Protein AF-A0A3D3YVX8-F1 (afdb_monomer_lite)

Secondary structure (DSSP, 8-state):
-HHHHHHHHHHHHHHHHHTT-HHHHHTTHHHHHHHHHHTT-HHHHHHHHHHHHHHHHHHT-HHHHHHHHHHHHHHHHHH--HHHHHHHHHHHHHHHHHTT-HHHHHHHHHHHHHSTTGGGSTTHHHHHHHHHHHHHHTT-HHHHHHHHTT----SHHHHHHHHHHHHHHHHHTT-HHHHHHHHHHHHHHHHT---

pLDDT: mean 91.55, std 7.72, range [55.19, 98.81]

Sequence (195 aa):
IEEFVLSSAAATVTTLIDLGSLEEAMAPVGDLVRRMEAAEDVWDLLYMRSAQVRVLTRRGDLAEAAPLAGWAVEKALELAEPQILAWAFPPAAALRLAVGETAGALALLAELERTPNARTEPNYPSNLADTVRTALAAGDPDLATRLAEGVEPVYPLHEHALATARGLIREHHGSHAEAAELFADAAERWERFEM

Foldseek 3Di:
DVVVVLVVLLVVLLVCVLVVVLVVSVVCLVVSLVVCVVVVVPPSNLLSLLSVLQSCLVVVVLVVNVVSLVVLVVVCVVVVDLLSLLRRLLSSLSSCVSVVNLVSSVVSLVVNLPRPCNLVHLSNLVSLLSSLVSCVSSPHLVSLVSSLPPRDHPDLSSLLSSLNSVLSSCVSVVVNVSSVVSPVVSVVSVVVDDD

Radius of gyration: 16.28 Å; chains: 1; bounding box: 40×36×40 Å

Structure (mmCIF, N/CA/C/O backbone):
data_AF-A0A3D3YVX8-F1
#
_entry.id   AF-A0A3D3YVX8-F1
#
loop_
_atom_site.group_PDB
_atom_site.id
_atom_site.type_symbol
_atom_site.label_atom_id
_atom_site.label_alt_id
_atom_site.label_comp_id
_atom_site.label_asym_id
_atom_site.label_entity_id
_atom_site.label_seq_id
_atom_site.pdbx_PDB_ins_code
_atom_site.Cartn_x
_atom_site.Cartn_y
_atom_site.Cartn_z
_atom_site.occupancy
_atom_site.B_iso_or_equiv
_atom_site.auth_seq_id
_atom_site.auth_comp_id
_atom_site.auth_asym_id
_atom_site.auth_atom_id
_atom_site.pdbx_PDB_model_num
ATOM 1 N N . ILE A 1 1 ? 18.200 11.540 -21.477 1.00 62.47 1 ILE A N 1
ATOM 2 C CA . ILE A 1 1 ? 16.925 11.799 -22.199 1.00 62.47 1 ILE A CA 1
ATOM 3 C C . ILE A 1 1 ? 16.015 10.586 -22.077 1.00 62.47 1 ILE A C 1
ATOM 5 O O . ILE A 1 1 ? 14.884 10.761 -21.661 1.00 62.47 1 ILE A O 1
ATOM 9 N N . GLU A 1 2 ? 16.497 9.375 -22.370 1.00 69.25 2 GLU A N 1
ATOM 10 C CA . GLU A 1 2 ? 15.673 8.160 -22.292 1.00 69.25 2 GLU A CA 1
ATOM 11 C C . GLU A 1 2 ? 15.241 7.774 -20.864 1.00 69.25 2 GLU A C 1
ATOM 13 O O . GLU A 1 2 ? 14.058 7.547 -20.646 1.00 69.25 2 GLU A O 1
ATOM 18 N N . GLU A 1 3 ? 16.153 7.819 -19.892 1.00 66.69 3 GLU A N 1
ATOM 19 C CA . GLU A 1 3 ? 15.871 7.623 -18.455 1.00 66.69 3 GLU A CA 1
ATOM 20 C C . GLU A 1 3 ? 14.779 8.580 -17.934 1.00 66.69 3 GLU A C 1
ATOM 22 O O . GLU A 1 3 ? 13.790 8.162 -17.346 1.00 66.69 3 GLU A O 1
ATOM 27 N N . PHE A 1 4 ? 14.872 9.871 -18.271 1.00 67.06 4 PHE A N 1
ATOM 28 C CA . PHE A 1 4 ? 13.856 10.868 -17.908 1.00 67.06 4 PHE A CA 1
ATOM 29 C C . PHE A 1 4 ? 12.476 10.573 -18.525 1.00 67.06 4 PHE A C 1
ATOM 31 O O . PHE A 1 4 ? 11.445 10.800 -17.895 1.00 67.06 4 PHE A O 1
ATOM 38 N N . VAL A 1 5 ? 12.441 10.054 -19.757 1.00 73.00 5 VAL A N 1
ATOM 39 C CA . VAL A 1 5 ? 11.188 9.666 -20.425 1.00 73.00 5 VAL A CA 1
ATOM 40 C C . VAL A 1 5 ? 10.573 8.430 -19.763 1.00 73.00 5 VAL A C 1
ATOM 42 O O . VAL A 1 5 ? 9.353 8.378 -19.617 1.00 73.00 5 VAL A O 1
ATOM 45 N N . LEU A 1 6 ? 11.391 7.461 -19.345 1.00 74.69 6 LEU A N 1
ATOM 46 C CA . LEU A 1 6 ? 10.931 6.273 -18.619 1.00 74.69 6 LEU A CA 1
ATOM 47 C C . LEU A 1 6 ? 10.351 6.646 -17.253 1.00 74.69 6 LEU A C 1
ATOM 49 O O . LEU A 1 6 ? 9.214 6.273 -16.962 1.00 74.69 6 LEU A O 1
ATOM 53 N N . SER A 1 7 ? 11.060 7.479 -16.494 1.00 72.75 7 SER A N 1
ATOM 54 C CA . SER A 1 7 ? 10.602 7.975 -15.195 1.00 72.75 7 SER A CA 1
ATOM 55 C C . SER A 1 7 ? 9.296 8.782 -15.308 1.00 72.75 7 SER A C 1
ATOM 57 O O . SER A 1 7 ? 8.337 8.549 -14.570 1.00 72.75 7 SER A O 1
ATOM 59 N N . SER A 1 8 ? 9.178 9.664 -16.312 1.00 77.75 8 SER A N 1
ATOM 60 C CA . SER A 1 8 ? 7.939 10.418 -16.569 1.00 77.75 8 SER A CA 1
ATOM 61 C C . SER A 1 8 ? 6.758 9.518 -16.955 1.00 77.75 8 SER A C 1
ATOM 63 O O . SER A 1 8 ? 5.615 9.796 -16.579 1.00 77.75 8 SER A O 1
ATOM 65 N N . ALA A 1 9 ? 7.005 8.450 -17.716 1.00 78.00 9 ALA A N 1
ATOM 66 C CA . ALA A 1 9 ? 5.967 7.491 -18.078 1.00 78.00 9 ALA A CA 1
ATOM 67 C C . ALA A 1 9 ? 5.543 6.644 -16.867 1.00 78.00 9 ALA A C 1
ATOM 69 O O . ALA A 1 9 ? 4.353 6.387 -16.688 1.00 78.00 9 ALA A O 1
ATOM 70 N N . ALA A 1 10 ? 6.484 6.278 -15.994 1.00 79.19 10 ALA A N 1
ATOM 71 C CA . ALA A 1 10 ? 6.195 5.572 -14.751 1.00 79.19 10 ALA A CA 1
ATOM 72 C C . ALA A 1 10 ? 5.330 6.404 -13.791 1.00 79.19 10 ALA A C 1
ATOM 74 O O . ALA A 1 10 ? 4.349 5.894 -13.251 1.00 79.19 10 ALA A O 1
ATOM 75 N N . ALA A 1 11 ? 5.624 7.699 -13.652 1.00 82.12 11 ALA A N 1
ATOM 76 C CA . ALA A 1 11 ? 4.795 8.625 -12.881 1.00 82.12 11 ALA A CA 1
ATOM 77 C C . ALA A 1 11 ? 3.375 8.776 -13.462 1.00 82.12 11 ALA A C 1
ATOM 79 O O . ALA A 1 11 ? 2.406 8.929 -12.726 1.00 82.12 11 ALA A O 1
ATOM 80 N N . THR A 1 12 ? 3.224 8.690 -14.788 1.00 85.38 12 THR A N 1
ATOM 81 C CA . THR A 1 12 ? 1.897 8.727 -15.429 1.00 85.38 12 THR A CA 1
ATOM 82 C C . THR A 1 12 ? 1.065 7.503 -15.045 1.00 85.38 12 THR A C 1
ATOM 84 O O . THR A 1 12 ? -0.117 7.633 -14.732 1.00 85.38 12 THR A O 1
ATOM 87 N N . VAL A 1 13 ? 1.682 6.315 -15.021 1.00 85.38 13 VAL A N 1
ATOM 88 C CA . VAL A 1 13 ? 1.016 5.071 -14.604 1.00 85.38 13 VAL A CA 1
ATOM 89 C C . VAL A 1 13 ? 0.487 5.192 -13.179 1.00 85.38 13 VAL A C 1
ATOM 91 O O . VAL A 1 13 ? -0.671 4.862 -12.934 1.00 85.38 13 VAL A O 1
ATOM 94 N N . THR A 1 14 ? 1.287 5.683 -12.234 1.00 83.00 14 THR A N 1
ATOM 95 C CA . THR A 1 14 ? 0.850 5.774 -10.835 1.00 83.00 14 THR A CA 1
ATOM 96 C C . THR A 1 14 ? -0.245 6.801 -10.620 1.00 83.00 14 THR A C 1
ATOM 98 O O . THR A 1 14 ? -1.229 6.464 -9.963 1.00 83.00 14 THR A O 1
ATOM 101 N N . THR A 1 15 ? -0.165 7.962 -11.272 1.00 83.00 15 THR A N 1
ATOM 102 C CA . THR A 1 15 ? -1.254 8.947 -11.282 1.00 83.00 15 THR A CA 1
ATOM 103 C C . THR A 1 15 ? -2.552 8.344 -11.818 1.00 83.00 15 THR A C 1
ATOM 105 O O . THR A 1 15 ? -3.597 8.479 -11.189 1.00 83.00 15 THR A O 1
ATOM 108 N N . LEU A 1 16 ? -2.509 7.611 -12.937 1.00 85.88 16 LEU A N 1
ATOM 109 C CA . LEU A 1 16 ? -3.700 6.946 -13.478 1.00 85.88 16 LEU A CA 1
ATOM 110 C C . LEU A 1 16 ? -4.275 5.905 -12.507 1.00 85.88 16 LEU A C 1
ATOM 112 O O . LEU A 1 16 ? -5.493 5.787 -12.392 1.00 85.88 16 LEU A O 1
ATOM 116 N N . ILE A 1 17 ? -3.431 5.173 -11.773 1.00 85.88 17 ILE A N 1
ATOM 117 C CA . ILE A 1 17 ? -3.911 4.236 -10.748 1.00 85.88 17 ILE A CA 1
ATOM 118 C C . ILE A 1 17 ? -4.538 4.987 -9.566 1.00 85.88 17 ILE A C 1
ATOM 120 O O . ILE A 1 17 ? -5.555 4.528 -9.042 1.00 85.88 17 ILE A O 1
ATOM 124 N N . ASP A 1 18 ? -3.956 6.109 -9.142 1.00 81.50 18 ASP A N 1
ATOM 125 C CA . ASP A 1 18 ? -4.495 6.939 -8.058 1.00 81.50 18 ASP A CA 1
ATOM 126 C C . ASP A 1 18 ? -5.855 7.552 -8.443 1.00 81.50 18 ASP A C 1
ATOM 128 O O . ASP A 1 18 ? -6.746 7.642 -7.601 1.00 81.50 18 ASP A O 1
ATOM 132 N N . LEU A 1 19 ? -6.064 7.856 -9.730 1.00 81.69 19 LEU A N 1
ATOM 133 C CA . LEU A 1 19 ? -7.348 8.293 -10.299 1.00 81.69 19 LEU A CA 1
ATOM 134 C C . LEU A 1 19 ? -8.346 7.149 -10.554 1.00 81.69 19 LEU A C 1
ATOM 136 O O . LEU A 1 19 ? -9.484 7.394 -10.949 1.00 81.69 19 LEU A O 1
ATOM 140 N N . GLY A 1 20 ? -7.939 5.892 -10.358 1.00 84.56 20 GLY A N 1
ATOM 141 C CA . GLY A 1 20 ? -8.781 4.720 -10.606 1.00 84.56 20 GLY A CA 1
ATOM 142 C C . GLY A 1 20 ? -8.885 4.287 -12.074 1.00 84.56 20 GLY A C 1
ATOM 143 O O . GLY A 1 20 ? -9.599 3.327 -12.362 1.00 84.56 20 GLY A O 1
ATOM 144 N N . SER A 1 21 ? -8.141 4.907 -12.993 1.00 87.94 21 SER A N 1
ATOM 145 C CA . SER A 1 21 ? -8.049 4.526 -14.412 1.00 87.94 21 SER A CA 1
ATOM 146 C C . SER A 1 21 ? -7.142 3.301 -14.606 1.00 87.94 21 SER A C 1
ATOM 148 O O . SER A 1 21 ? -6.109 3.361 -15.274 1.00 87.94 21 SER A O 1
ATOM 150 N N . LEU A 1 22 ? -7.502 2.169 -13.991 1.00 88.62 22 LEU A N 1
ATOM 151 C CA . LEU A 1 22 ? -6.638 0.986 -13.878 1.00 88.62 22 LEU A CA 1
ATOM 152 C C . LEU A 1 22 ? -6.313 0.339 -15.232 1.00 88.62 22 LEU A C 1
ATOM 154 O O . LEU A 1 22 ? -5.219 -0.187 -15.429 1.00 88.62 22 LEU A O 1
ATOM 158 N N . GLU A 1 23 ? -7.254 0.323 -16.174 1.00 87.31 23 GLU A N 1
ATOM 159 C CA . GLU A 1 23 ? -7.047 -0.232 -17.517 1.00 87.31 23 GLU A CA 1
ATOM 160 C C . GLU A 1 23 ? -6.062 0.621 -18.316 1.00 87.31 23 GLU A C 1
ATOM 162 O O . GLU A 1 23 ? -5.126 0.087 -18.911 1.00 87.31 23 GLU A O 1
ATOM 167 N N . GLU A 1 24 ? -6.240 1.942 -18.279 1.00 88.31 24 GLU A N 1
ATOM 168 C CA . GLU A 1 24 ? -5.364 2.901 -18.952 1.00 88.31 24 GLU A CA 1
ATOM 169 C C . GLU A 1 24 ? -3.958 2.883 -18.347 1.00 88.31 24 GLU A C 1
ATOM 171 O O . GLU A 1 24 ? -2.971 2.826 -19.079 1.00 88.31 24 GLU A O 1
ATOM 176 N N . ALA A 1 25 ? -3.869 2.820 -17.015 1.00 89.25 25 ALA A N 1
ATOM 177 C CA . ALA A 1 25 ? -2.606 2.705 -16.302 1.00 89.25 25 ALA A CA 1
ATOM 178 C C . ALA A 1 25 ? -1.811 1.461 -16.706 1.00 89.25 25 ALA A C 1
ATOM 180 O O . ALA A 1 25 ? -0.593 1.530 -16.823 1.00 89.25 25 ALA A O 1
ATOM 181 N N . MET A 1 26 ? -2.481 0.324 -16.918 1.00 91.25 26 MET A N 1
ATOM 182 C CA . MET A 1 26 ? -1.817 -0.949 -17.216 1.00 91.25 26 MET A CA 1
ATOM 183 C C . MET A 1 26 ? -1.446 -1.121 -18.692 1.00 91.25 26 MET A C 1
ATOM 185 O O . MET A 1 26 ? -0.565 -1.923 -19.002 1.00 91.25 26 MET A O 1
ATOM 189 N N . ALA A 1 27 ? -2.070 -0.370 -19.603 1.00 90.69 27 ALA A N 1
ATOM 190 C CA . ALA A 1 27 ? -1.822 -0.476 -21.040 1.00 90.69 27 ALA A CA 1
ATOM 191 C C . ALA A 1 27 ? -0.337 -0.298 -21.448 1.00 90.69 27 ALA A C 1
ATOM 193 O O . ALA A 1 27 ? 0.157 -1.128 -22.217 1.00 90.69 27 ALA A O 1
ATOM 194 N N . PRO A 1 28 ? 0.417 0.708 -20.951 1.00 90.06 28 PRO A N 1
ATOM 195 C CA . PRO A 1 28 ? 1.825 0.890 -21.323 1.00 90.06 28 PRO A CA 1
ATOM 196 C C . PRO A 1 28 ? 2.811 0.021 -20.524 1.00 90.06 28 PRO A C 1
ATOM 198 O O . PRO A 1 28 ? 3.973 -0.103 -20.916 1.00 90.06 28 PRO A O 1
ATOM 201 N N . VAL A 1 29 ? 2.386 -0.581 -19.409 1.00 90.94 29 VAL A N 1
ATOM 202 C CA . VAL A 1 29 ? 3.294 -1.164 -18.404 1.00 90.94 29 VAL A CA 1
ATOM 203 C C . VAL A 1 29 ? 4.180 -2.264 -18.974 1.00 90.94 29 VAL A C 1
ATOM 205 O O . VAL A 1 29 ? 5.376 -2.291 -18.699 1.00 90.94 29 VAL A O 1
ATOM 208 N N . GLY A 1 30 ? 3.623 -3.146 -19.808 1.00 89.44 30 GLY A N 1
ATOM 209 C CA . GLY A 1 30 ? 4.389 -4.249 -20.390 1.00 89.44 30 GLY A CA 1
ATOM 210 C C . GLY A 1 30 ? 5.556 -3.785 -21.267 1.00 89.44 30 GLY A C 1
ATOM 211 O O . GLY A 1 30 ? 6.572 -4.471 -21.343 1.00 89.44 30 GLY A O 1
ATOM 212 N N . ASP A 1 31 ? 5.438 -2.626 -21.920 1.00 91.19 31 ASP A N 1
ATOM 213 C CA . ASP A 1 31 ? 6.544 -2.051 -22.686 1.00 91.19 31 ASP A CA 1
ATOM 214 C C . ASP A 1 31 ? 7.566 -1.352 -21.786 1.00 91.19 31 ASP A C 1
ATOM 216 O O . ASP A 1 31 ? 8.768 -1.585 -21.925 1.00 91.19 31 ASP A O 1
ATOM 220 N N . LEU A 1 32 ? 7.088 -0.567 -20.817 1.00 91.69 32 LEU A N 1
ATOM 221 C CA . LEU A 1 32 ? 7.938 0.132 -19.852 1.00 91.69 32 LEU A CA 1
ATOM 222 C C . LEU A 1 32 ? 8.811 -0.840 -19.053 1.00 91.69 32 LEU A C 1
ATOM 224 O O . LEU A 1 32 ? 10.022 -0.647 -18.990 1.00 91.69 32 LEU A O 1
ATOM 228 N N . VAL A 1 33 ? 8.225 -1.921 -18.532 1.00 93.12 33 VAL A N 1
ATOM 229 C CA . VAL A 1 33 ? 8.948 -2.956 -17.778 1.00 93.12 33 VAL A CA 1
ATOM 230 C C . VAL A 1 33 ? 10.069 -3.569 -18.613 1.00 93.12 33 VAL A C 1
ATOM 232 O O . VAL A 1 33 ? 11.197 -3.641 -18.137 1.00 93.12 33 VAL A O 1
ATOM 235 N N . ARG A 1 34 ? 9.813 -3.937 -19.878 1.00 93.38 34 ARG A N 1
ATOM 236 C CA . ARG A 1 34 ? 10.860 -4.492 -20.756 1.00 93.38 34 ARG A CA 1
ATOM 237 C C . ARG A 1 34 ? 12.015 -3.519 -20.971 1.00 93.38 34 ARG A C 1
ATOM 239 O O . ARG A 1 34 ? 13.166 -3.939 -21.050 1.00 93.38 34 ARG A O 1
ATOM 246 N N . ARG A 1 35 ? 11.716 -2.224 -21.104 1.00 91.88 35 ARG A N 1
ATOM 247 C CA . ARG A 1 35 ? 12.739 -1.186 -21.288 1.00 91.88 35 ARG A CA 1
ATOM 248 C C . ARG A 1 35 ? 13.556 -0.976 -20.015 1.00 91.88 35 ARG A C 1
ATOM 250 O O . ARG A 1 35 ? 14.773 -0.875 -20.113 1.00 91.88 35 ARG A O 1
ATOM 257 N N . MET A 1 36 ? 12.912 -0.981 -18.848 1.00 93.00 36 MET A N 1
ATOM 258 C CA . MET A 1 36 ? 13.582 -0.906 -17.543 1.00 93.00 36 MET A CA 1
ATOM 259 C C . MET A 1 36 ? 14.472 -2.132 -17.298 1.00 93.00 36 MET A C 1
ATOM 261 O O . MET A 1 36 ? 15.613 -1.986 -16.877 1.00 93.00 36 MET A O 1
ATOM 265 N N . GLU A 1 37 ? 14.001 -3.334 -17.642 1.00 92.88 37 GLU A N 1
ATOM 266 C CA . GLU A 1 37 ? 14.799 -4.566 -17.574 1.00 92.88 37 GLU A CA 1
ATOM 267 C C . GLU A 1 37 ? 16.024 -4.507 -18.495 1.00 92.88 37 GLU A C 1
ATOM 269 O O . GLU A 1 37 ? 17.125 -4.843 -18.069 1.00 92.88 37 GLU A O 1
ATOM 274 N N . ALA A 1 38 ? 15.856 -4.042 -19.737 1.00 92.88 38 ALA A N 1
ATOM 275 C CA . ALA A 1 38 ? 16.961 -3.892 -20.686 1.00 92.88 38 ALA A CA 1
ATOM 276 C C . ALA A 1 38 ? 17.985 -2.825 -20.258 1.00 92.88 38 ALA A C 1
ATOM 278 O O . ALA A 1 38 ? 19.153 -2.917 -20.632 1.00 92.88 38 ALA A O 1
ATOM 279 N N . ALA A 1 39 ? 17.545 -1.822 -19.497 1.00 90.94 39 ALA A N 1
ATOM 280 C CA . ALA A 1 39 ? 18.392 -0.782 -18.924 1.00 90.94 39 ALA A CA 1
ATOM 281 C C . ALA A 1 39 ? 19.000 -1.169 -17.563 1.00 90.94 39 ALA A C 1
ATOM 283 O O . ALA A 1 39 ? 19.784 -0.393 -17.024 1.00 90.94 39 ALA A O 1
ATOM 284 N N . GLU A 1 40 ? 18.646 -2.338 -17.013 1.00 91.81 40 GLU A N 1
ATOM 285 C CA . GLU A 1 40 ? 18.990 -2.758 -15.646 1.00 91.81 40 GLU A CA 1
ATOM 286 C C . GLU A 1 40 ? 18.588 -1.716 -14.578 1.00 91.81 40 GLU A C 1
ATOM 288 O O . GLU A 1 40 ? 19.213 -1.597 -13.522 1.00 91.81 40 GLU A O 1
ATOM 293 N N . ASP A 1 41 ? 17.509 -0.969 -14.837 1.00 90.69 41 ASP A N 1
ATOM 294 C CA . ASP A 1 41 ? 17.011 0.081 -13.949 1.00 90.69 41 ASP A CA 1
ATOM 295 C C . ASP A 1 41 ? 16.162 -0.520 -12.825 1.00 90.69 41 ASP A C 1
ATOM 297 O O . ASP A 1 41 ? 14.937 -0.642 -12.903 1.00 90.69 41 ASP A O 1
ATOM 301 N N . VAL A 1 42 ? 16.844 -0.948 -11.764 1.00 90.38 42 VAL A N 1
ATOM 302 C CA . VAL A 1 42 ? 16.212 -1.597 -10.609 1.00 90.38 42 VAL A CA 1
ATOM 303 C C . VAL A 1 42 ? 15.231 -0.664 -9.892 1.00 90.38 42 VAL A C 1
ATOM 305 O O . VAL A 1 42 ? 14.226 -1.148 -9.369 1.00 90.38 42 VAL A O 1
ATOM 308 N N . TRP A 1 43 ? 15.496 0.645 -9.866 1.00 89.19 43 TRP A N 1
ATOM 309 C CA . TRP A 1 43 ? 14.686 1.614 -9.124 1.00 89.19 43 TRP A CA 1
ATOM 310 C C . TRP A 1 43 ? 13.324 1.806 -9.784 1.00 89.19 43 TRP A C 1
ATOM 312 O O . TRP A 1 43 ? 12.291 1.574 -9.147 1.00 89.19 43 TRP A O 1
ATOM 322 N N . ASP A 1 44 ? 13.319 2.137 -11.074 1.00 88.62 44 ASP A N 1
ATOM 323 C CA . ASP A 1 44 ? 12.080 2.323 -11.827 1.00 88.62 44 ASP A CA 1
ATOM 324 C C . ASP A 1 44 ? 11.315 0.998 -11.979 1.00 88.62 44 ASP A C 1
ATOM 326 O O . ASP A 1 44 ? 10.083 0.967 -11.888 1.00 88.62 44 ASP A O 1
ATOM 330 N N . LEU A 1 45 ? 12.029 -0.126 -12.115 1.00 92.38 45 LEU A N 1
ATOM 331 C CA . LEU A 1 45 ? 11.409 -1.449 -12.171 1.00 92.38 45 LEU A CA 1
ATOM 332 C C . LEU A 1 45 ? 10.715 -1.826 -10.853 1.00 92.38 45 LEU A C 1
ATOM 334 O O . LEU A 1 45 ? 9.636 -2.422 -10.878 1.00 92.38 45 LEU A O 1
ATOM 338 N N . LEU A 1 46 ? 11.297 -1.478 -9.701 1.00 93.75 46 LEU A N 1
ATOM 339 C CA . LEU A 1 46 ? 10.679 -1.695 -8.389 1.00 93.75 46 LEU A CA 1
ATOM 340 C C . LEU A 1 46 ? 9.430 -0.852 -8.209 1.00 93.75 46 LEU A C 1
ATOM 342 O O . LEU A 1 46 ? 8.400 -1.382 -7.777 1.00 93.75 46 LEU A O 1
ATOM 346 N N . TYR A 1 47 ? 9.495 0.421 -8.587 1.00 90.12 47 TYR A N 1
ATOM 347 C CA . TYR A 1 47 ? 8.335 1.299 -8.565 1.00 90.12 47 TYR A CA 1
ATOM 348 C C . TYR A 1 47 ? 7.202 0.740 -9.439 1.00 90.12 47 TYR A C 1
ATOM 350 O O . TYR A 1 47 ? 6.075 0.557 -8.970 1.00 90.12 47 TYR A O 1
ATOM 358 N N . MET A 1 48 ? 7.523 0.353 -10.678 1.00 92.69 48 MET A N 1
ATOM 359 C CA . MET A 1 48 ? 6.552 -0.171 -11.634 1.00 92.69 48 MET A CA 1
ATOM 360 C C . MET A 1 48 ? 5.933 -1.497 -11.176 1.00 92.69 48 MET A C 1
ATOM 362 O O . MET A 1 48 ? 4.710 -1.646 -11.171 1.00 92.69 48 MET A O 1
ATOM 366 N N . ARG A 1 49 ? 6.745 -2.456 -10.718 1.00 95.62 49 ARG A N 1
ATOM 367 C CA . ARG A 1 49 ? 6.235 -3.748 -10.234 1.00 95.62 49 ARG A CA 1
ATOM 368 C C . ARG A 1 49 ? 5.382 -3.595 -8.978 1.00 95.62 49 ARG A C 1
ATOM 370 O O . ARG A 1 49 ? 4.362 -4.269 -8.864 1.00 95.62 49 ARG A O 1
ATOM 377 N N . SER A 1 50 ? 5.724 -2.675 -8.078 1.00 95.12 50 SER A N 1
ATOM 378 C CA . SER A 1 50 ? 4.896 -2.375 -6.899 1.00 95.12 50 SER A CA 1
ATOM 379 C C . SER A 1 50 ? 3.521 -1.823 -7.302 1.00 95.12 50 SER A C 1
ATOM 381 O O . SER A 1 50 ? 2.494 -2.242 -6.758 1.00 95.12 50 SER A O 1
ATOM 383 N N . ALA A 1 51 ? 3.475 -0.954 -8.318 1.00 92.88 51 ALA A N 1
ATOM 384 C CA . ALA A 1 51 ? 2.228 -0.453 -8.891 1.00 92.88 51 ALA A CA 1
ATOM 385 C C . ALA A 1 51 ? 1.398 -1.570 -9.557 1.00 92.88 51 ALA A C 1
ATOM 387 O O . ALA A 1 51 ? 0.190 -1.657 -9.327 1.00 92.88 51 ALA A O 1
ATOM 388 N N . GLN A 1 52 ? 2.036 -2.480 -10.304 1.00 95.75 52 GLN A N 1
ATOM 389 C CA . GLN A 1 52 ? 1.370 -3.657 -10.877 1.00 95.75 52 GLN A CA 1
ATOM 390 C C . GLN A 1 52 ? 0.756 -4.551 -9.798 1.00 95.75 52 GLN A C 1
ATOM 392 O O . GLN A 1 52 ? -0.402 -4.942 -9.924 1.00 95.75 52 GLN A O 1
ATOM 397 N N . VAL A 1 53 ? 1.494 -4.837 -8.718 1.00 97.06 53 VAL A N 1
ATOM 398 C CA . VAL A 1 53 ? 0.987 -5.629 -7.585 1.00 97.06 53 VAL A CA 1
ATOM 399 C C . VAL A 1 53 ? -0.271 -4.988 -7.010 1.00 97.06 53 VAL A C 1
ATOM 401 O O . VAL A 1 53 ? -1.254 -5.694 -6.778 1.00 97.06 53 VAL A O 1
ATOM 404 N N . ARG A 1 54 ? -0.285 -3.659 -6.838 1.00 93.81 54 ARG A N 1
ATOM 405 C CA . ARG A 1 54 ? -1.464 -2.921 -6.357 1.00 93.81 54 ARG A CA 1
ATOM 406 C C . ARG A 1 54 ? -2.680 -3.158 -7.256 1.00 93.81 54 ARG A C 1
ATOM 408 O O . ARG A 1 54 ? -3.753 -3.490 -6.756 1.00 93.81 54 ARG A O 1
ATOM 415 N N . VAL A 1 55 ? -2.519 -3.021 -8.572 1.00 94.62 55 VAL A N 1
ATOM 416 C CA . VAL A 1 55 ? -3.622 -3.182 -9.537 1.00 94.62 55 VAL A CA 1
ATOM 417 C C . VAL A 1 55 ? -4.101 -4.631 -9.619 1.00 94.62 55 VAL A C 1
ATOM 419 O O . VAL A 1 55 ? -5.297 -4.887 -9.483 1.00 94.62 55 VAL A O 1
ATOM 422 N N . LEU A 1 56 ? -3.182 -5.580 -9.797 1.00 96.44 56 LEU A N 1
ATOM 423 C CA . LEU A 1 56 ? -3.498 -7.004 -9.940 1.00 96.44 56 LEU A CA 1
ATOM 424 C C . LEU A 1 56 ? -4.173 -7.556 -8.679 1.00 96.44 56 LEU A C 1
ATOM 426 O O . LEU A 1 56 ? -5.169 -8.270 -8.772 1.00 96.44 56 LEU A O 1
ATOM 430 N N . THR A 1 57 ? -3.711 -7.151 -7.492 1.00 96.25 57 THR A N 1
ATOM 431 C CA . THR A 1 57 ? -4.342 -7.549 -6.223 1.00 96.25 57 THR A CA 1
ATOM 432 C C . THR A 1 57 ? -5.788 -7.059 -6.140 1.00 96.25 57 THR A C 1
ATOM 434 O O . THR A 1 57 ? -6.671 -7.830 -5.774 1.00 96.25 57 THR A O 1
ATOM 437 N N . ARG A 1 58 ? -6.061 -5.807 -6.536 1.00 91.50 58 ARG A N 1
ATOM 438 C CA . ARG A 1 58 ? -7.425 -5.245 -6.553 1.00 91.50 58 ARG A CA 1
ATOM 439 C C . ARG A 1 58 ? -8.344 -5.945 -7.561 1.00 91.50 58 ARG A C 1
ATOM 441 O O . ARG A 1 58 ? -9.541 -6.041 -7.311 1.00 91.50 58 ARG A O 1
ATOM 448 N N . ARG A 1 59 ? -7.797 -6.440 -8.676 1.00 93.25 59 ARG A N 1
ATOM 449 C CA . ARG A 1 59 ? -8.542 -7.224 -9.677 1.00 93.25 59 ARG A CA 1
ATOM 450 C C . ARG A 1 59 ? -8.775 -8.681 -9.270 1.00 93.25 59 ARG A C 1
ATOM 452 O O . ARG A 1 59 ? -9.638 -9.335 -9.847 1.00 93.25 59 ARG A O 1
ATOM 459 N N . GLY A 1 60 ? -8.051 -9.176 -8.266 1.00 95.62 60 GLY A N 1
ATOM 460 C CA . GLY A 1 60 ? -8.079 -10.582 -7.863 1.00 95.62 60 GLY A CA 1
ATOM 461 C C . GLY A 1 60 ? -7.127 -11.474 -8.666 1.00 95.62 60 GLY A C 1
ATOM 462 O O . GLY A 1 60 ? -7.152 -12.693 -8.501 1.00 95.62 60 GLY A O 1
ATOM 463 N N . ASP A 1 61 ? -6.238 -10.890 -9.472 1.00 97.44 61 ASP A N 1
ATOM 464 C CA . ASP A 1 61 ? -5.231 -11.590 -10.279 1.00 97.44 61 ASP A CA 1
ATOM 465 C C . ASP A 1 61 ? -4.009 -11.979 -9.418 1.00 97.44 61 ASP A C 1
ATOM 467 O O . ASP A 1 61 ? -2.852 -11.681 -9.724 1.00 97.44 61 ASP A O 1
ATOM 471 N N . LEU A 1 62 ? -4.264 -12.639 -8.282 1.00 98.12 62 LEU A N 1
ATOM 472 C CA . LEU A 1 62 ? -3.279 -12.855 -7.211 1.00 98.12 62 LEU A CA 1
ATOM 473 C C . LEU A 1 62 ? -2.077 -13.697 -7.670 1.00 98.12 62 LEU A C 1
ATOM 475 O O . LEU A 1 62 ? -0.952 -13.472 -7.226 1.00 98.12 62 LEU A O 1
ATOM 479 N N . ALA A 1 63 ? -2.307 -14.650 -8.578 1.00 97.94 63 ALA A N 1
ATOM 480 C CA . ALA A 1 63 ? -1.256 -15.505 -9.129 1.00 97.94 63 ALA A CA 1
ATOM 481 C C . ALA A 1 63 ? -0.263 -14.726 -10.008 1.00 97.94 63 ALA A C 1
ATOM 483 O O . ALA A 1 63 ? 0.923 -15.047 -10.018 1.00 97.94 63 ALA A O 1
ATOM 484 N N . GLU A 1 64 ? -0.734 -13.696 -10.716 1.00 97.19 64 GLU A N 1
ATOM 485 C CA . GLU A 1 64 ? 0.115 -12.816 -11.524 1.00 97.19 64 GLU A CA 1
ATOM 486 C C . GLU A 1 64 ? 0.843 -11.790 -10.644 1.00 97.19 64 GLU A C 1
ATOM 488 O O . GLU A 1 64 ? 2.013 -11.486 -10.872 1.00 97.19 64 GLU A O 1
ATOM 493 N N . ALA A 1 65 ? 0.189 -11.315 -9.578 1.00 98.06 65 ALA A N 1
ATOM 494 C CA . ALA A 1 65 ? 0.785 -10.390 -8.617 1.00 98.06 65 ALA A CA 1
ATOM 495 C C . ALA A 1 65 ? 1.918 -11.025 -7.785 1.00 98.06 65 ALA A C 1
ATOM 497 O O . ALA A 1 65 ? 2.901 -10.354 -7.469 1.00 98.06 65 ALA A O 1
ATOM 498 N N . ALA A 1 66 ? 1.800 -12.309 -7.429 1.00 98.38 66 ALA A N 1
ATOM 499 C CA . ALA A 1 66 ? 2.721 -13.013 -6.530 1.00 98.38 66 ALA A CA 1
ATOM 500 C C . ALA A 1 66 ? 4.212 -12.927 -6.911 1.00 98.38 66 ALA A C 1
ATOM 502 O O . ALA A 1 66 ? 5.001 -12.495 -6.064 1.00 98.38 66 ALA A O 1
ATOM 503 N N . PRO A 1 67 ? 4.647 -13.283 -8.137 1.00 98.19 67 PRO A N 1
ATOM 504 C CA . PRO A 1 67 ? 6.061 -13.185 -8.503 1.00 98.19 67 PRO A CA 1
ATOM 505 C C . PRO A 1 67 ? 6.576 -11.738 -8.498 1.00 98.19 67 PRO A C 1
ATOM 507 O O . PRO A 1 67 ? 7.720 -11.500 -8.110 1.00 98.19 67 PRO A O 1
ATOM 510 N N . LEU A 1 68 ? 5.735 -10.768 -8.873 1.00 98.19 68 LEU A N 1
ATOM 511 C CA . LEU A 1 68 ? 6.097 -9.348 -8.877 1.00 98.19 68 LEU A CA 1
ATOM 512 C C . LEU A 1 68 ? 6.310 -8.830 -7.450 1.00 98.19 68 LEU A C 1
ATOM 514 O O . LEU A 1 68 ? 7.306 -8.160 -7.180 1.00 98.19 68 LEU A O 1
ATOM 518 N N . ALA A 1 69 ? 5.413 -9.192 -6.529 1.00 98.31 69 ALA A N 1
ATOM 519 C CA . ALA A 1 69 ? 5.517 -8.837 -5.118 1.00 98.31 69 ALA A CA 1
ATOM 520 C C . ALA A 1 69 ? 6.718 -9.508 -4.447 1.00 98.31 69 ALA A C 1
ATOM 522 O O . ALA A 1 69 ? 7.428 -8.857 -3.684 1.00 98.31 69 ALA A O 1
ATOM 523 N N . GLY A 1 70 ? 6.969 -10.788 -4.747 1.00 98.31 70 GLY A N 1
ATOM 524 C CA . GLY A 1 70 ? 8.128 -11.517 -4.234 1.00 98.31 70 GLY A CA 1
ATOM 525 C C . GLY A 1 70 ? 9.437 -10.823 -4.604 1.00 98.31 70 GLY A C 1
ATOM 526 O O . GLY A 1 70 ? 10.233 -10.508 -3.722 1.00 98.31 70 GLY A O 1
ATOM 527 N N . TRP A 1 71 ? 9.602 -10.495 -5.888 1.00 98.12 71 TRP A N 1
ATOM 528 C CA . TRP A 1 71 ? 10.778 -9.771 -6.367 1.00 98.12 71 TRP A CA 1
ATOM 529 C C . TRP A 1 71 ? 10.892 -8.366 -5.757 1.00 98.12 71 TRP A C 1
ATOM 531 O O . TRP A 1 71 ? 11.972 -7.972 -5.325 1.00 98.12 71 TRP A O 1
ATOM 541 N N . ALA A 1 72 ? 9.789 -7.608 -5.686 1.00 97.56 72 ALA A N 1
ATOM 542 C CA . ALA A 1 72 ? 9.806 -6.252 -5.137 1.00 97.56 72 ALA A CA 1
ATOM 543 C C . ALA A 1 72 ? 10.177 -6.239 -3.646 1.00 97.56 72 ALA A C 1
ATOM 545 O O . ALA A 1 72 ? 10.965 -5.398 -3.227 1.00 97.56 72 ALA A O 1
ATOM 546 N N . VAL A 1 73 ? 9.663 -7.189 -2.853 1.00 98.19 73 VAL A N 1
ATOM 547 C CA . VAL A 1 73 ? 10.015 -7.330 -1.431 1.00 98.19 73 VAL A CA 1
ATOM 548 C C . VAL A 1 73 ? 11.475 -7.735 -1.260 1.00 98.19 73 VAL A C 1
ATOM 550 O O . VAL A 1 73 ? 12.156 -7.160 -0.418 1.00 98.19 73 VAL A O 1
ATOM 553 N N . GLU A 1 74 ? 11.970 -8.688 -2.052 1.00 98.06 74 GLU A N 1
ATOM 554 C CA . GLU A 1 74 ? 13.379 -9.095 -2.022 1.00 98.06 74 GLU A CA 1
ATOM 555 C C . GLU A 1 74 ? 14.302 -7.900 -2.293 1.00 98.06 74 GLU A C 1
ATOM 557 O O . GLU A 1 74 ? 15.173 -7.596 -1.479 1.00 98.06 74 GLU A O 1
ATOM 562 N N . LYS A 1 75 ? 14.055 -7.149 -3.373 1.00 97.44 75 LYS A N 1
ATOM 563 C CA . LYS A 1 75 ? 14.848 -5.958 -3.708 1.00 97.44 75 LYS A CA 1
ATOM 564 C C . LYS A 1 75 ? 14.702 -4.829 -2.703 1.00 97.44 75 LYS A C 1
ATOM 566 O O . LYS A 1 75 ? 15.688 -4.169 -2.386 1.00 97.44 75 LYS A O 1
ATOM 571 N N . ALA A 1 76 ? 13.509 -4.636 -2.154 1.00 96.44 76 ALA A N 1
ATOM 572 C CA . ALA A 1 76 ? 13.294 -3.651 -1.108 1.00 96.44 76 ALA A CA 1
ATOM 573 C C . ALA A 1 76 ? 14.106 -3.962 0.154 1.00 96.44 76 ALA A C 1
ATOM 575 O O . ALA A 1 76 ? 14.718 -3.062 0.725 1.00 96.44 76 ALA A O 1
ATOM 576 N N . LEU A 1 77 ? 14.174 -5.236 0.544 1.00 96.38 77 LEU A N 1
ATOM 577 C CA . LEU A 1 77 ? 14.983 -5.685 1.675 1.00 96.38 77 LEU A CA 1
ATOM 578 C C . LEU A 1 77 ? 16.490 -5.586 1.401 1.00 96.38 77 LEU A C 1
ATOM 580 O O . LEU A 1 77 ? 17.234 -5.230 2.309 1.00 96.38 77 LEU A O 1
ATOM 584 N N . GLU A 1 78 ? 16.944 -5.879 0.178 1.00 96.69 78 GLU A N 1
ATOM 585 C CA . GLU A 1 78 ? 18.352 -5.710 -0.214 1.00 96.69 78 GLU A CA 1
ATOM 586 C C . GLU A 1 78 ? 18.805 -4.245 -0.131 1.00 96.69 78 GLU A C 1
ATOM 588 O O . GLU A 1 78 ? 19.910 -3.970 0.337 1.00 96.69 78 GLU A O 1
ATOM 593 N N . LEU A 1 79 ? 17.962 -3.316 -0.594 1.00 94.25 79 LEU A N 1
ATOM 594 C CA . LEU A 1 79 ? 18.274 -1.886 -0.617 1.00 94.25 79 LEU A CA 1
ATOM 595 C C . LEU A 1 79 ? 18.103 -1.235 0.763 1.00 94.25 79 LEU A C 1
ATOM 597 O O . LEU A 1 79 ? 18.892 -0.369 1.121 1.00 94.25 79 LEU A O 1
ATOM 601 N N . ALA A 1 80 ? 17.097 -1.659 1.537 1.00 93.12 80 ALA A N 1
ATOM 602 C CA . ALA A 1 80 ? 16.783 -1.156 2.881 1.00 93.12 80 ALA A CA 1
ATOM 603 C C . ALA A 1 80 ? 16.604 0.378 2.976 1.00 93.12 80 ALA A C 1
ATOM 605 O O . ALA A 1 80 ? 16.794 0.985 4.029 1.00 93.12 80 ALA A O 1
ATOM 606 N N . GLU A 1 81 ? 16.210 0.999 1.867 1.00 95.12 81 GLU A N 1
ATOM 607 C CA . GLU A 1 81 ? 15.981 2.436 1.725 1.00 95.12 81 GLU A CA 1
ATOM 608 C C . GLU A 1 81 ? 14.512 2.776 2.068 1.00 95.12 81 GLU A C 1
ATOM 610 O O . GLU A 1 81 ? 13.606 2.147 1.505 1.00 95.12 81 GLU A O 1
ATOM 615 N N . PRO A 1 82 ? 14.220 3.756 2.949 1.00 94.94 82 PRO A N 1
ATOM 616 C CA . PRO A 1 82 ? 12.853 4.052 3.399 1.00 94.94 82 PRO A CA 1
ATOM 617 C C . PRO A 1 82 ? 11.841 4.285 2.268 1.00 94.94 82 PRO A C 1
ATOM 619 O O . PRO A 1 82 ? 10.721 3.773 2.321 1.00 94.94 82 PRO A O 1
ATOM 622 N N . GLN A 1 83 ? 12.249 4.994 1.215 1.00 92.50 83 GLN A N 1
ATOM 623 C CA . GLN A 1 83 ? 11.450 5.275 0.021 1.00 92.50 83 GLN A CA 1
ATOM 624 C C . GLN A 1 83 ? 11.087 4.006 -0.749 1.00 92.50 83 GLN A C 1
ATOM 626 O O . GLN A 1 83 ? 9.968 3.876 -1.243 1.00 92.50 83 GLN A O 1
ATOM 631 N N . ILE A 1 84 ? 12.004 3.039 -0.791 1.00 95.12 84 ILE A N 1
ATOM 632 C CA . ILE A 1 84 ? 11.788 1.754 -1.450 1.00 95.12 84 ILE A CA 1
ATOM 633 C C . ILE A 1 84 ? 10.820 0.893 -0.636 1.00 95.12 84 ILE A C 1
ATOM 635 O O . ILE A 1 84 ? 9.899 0.290 -1.195 1.00 95.12 84 ILE A O 1
ATOM 639 N N . LEU A 1 85 ? 10.990 0.856 0.689 1.00 96.19 85 LEU A N 1
ATOM 640 C CA . LEU A 1 85 ? 10.091 0.109 1.570 1.00 96.19 85 LEU A CA 1
ATOM 641 C C . LEU A 1 85 ? 8.662 0.670 1.499 1.00 96.19 85 LEU A C 1
ATOM 643 O O . LEU A 1 85 ? 7.704 -0.099 1.401 1.00 96.19 85 LEU A O 1
ATOM 647 N N . ALA A 1 86 ? 8.515 1.999 1.467 1.00 94.38 86 ALA A N 1
ATOM 648 C CA . ALA A 1 86 ? 7.227 2.684 1.336 1.00 94.38 86 ALA A CA 1
ATOM 649 C C . ALA A 1 86 ? 6.500 2.388 0.007 1.00 94.38 86 ALA A C 1
ATOM 651 O O . ALA A 1 86 ? 5.268 2.459 -0.048 1.00 94.38 86 ALA A O 1
ATOM 652 N N . TRP A 1 87 ? 7.232 2.021 -1.050 1.00 92.81 87 TRP A N 1
ATOM 653 C CA . TRP A 1 87 ? 6.654 1.564 -2.317 1.00 92.81 87 TRP A CA 1
ATOM 654 C C . TRP A 1 87 ? 6.252 0.097 -2.292 1.00 92.81 87 TRP A C 1
ATOM 656 O O . TRP A 1 87 ? 5.126 -0.235 -2.659 1.00 92.81 87 TRP A O 1
ATOM 666 N N . ALA A 1 88 ? 7.169 -0.779 -1.883 1.00 96.50 88 ALA A N 1
ATOM 667 C CA . ALA A 1 88 ? 7.009 -2.214 -2.074 1.00 96.50 88 ALA A CA 1
ATOM 668 C C . ALA A 1 88 ? 6.133 -2.869 -1.001 1.00 96.50 88 ALA A C 1
ATOM 670 O O . ALA A 1 88 ? 5.351 -3.774 -1.303 1.00 96.50 88 ALA A O 1
ATOM 671 N N . PHE A 1 89 ? 6.254 -2.445 0.260 1.00 97.94 89 PHE A N 1
ATOM 672 C CA . PHE A 1 89 ? 5.641 -3.171 1.374 1.00 97.94 89 PHE A CA 1
ATOM 673 C C . PHE A 1 89 ? 4.116 -3.061 1.410 1.00 97.94 89 PHE A C 1
ATOM 67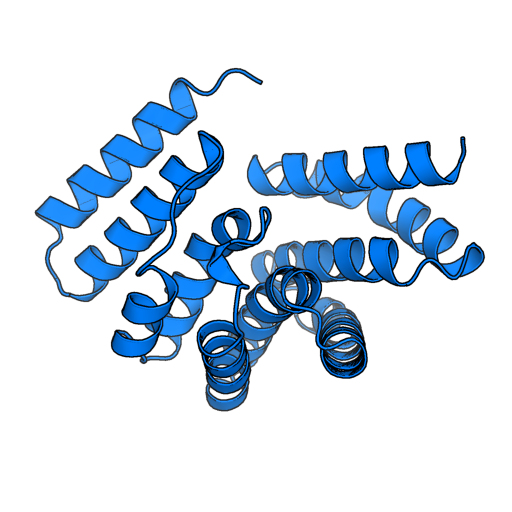5 O O . PHE A 1 89 ? 3.486 -4.105 1.584 1.00 97.94 89 PHE A O 1
ATOM 682 N N . PRO A 1 90 ? 3.485 -1.887 1.210 1.00 97.31 90 PRO A N 1
ATOM 683 C CA . PRO A 1 90 ? 2.028 -1.793 1.226 1.00 97.31 90 PRO A CA 1
ATOM 684 C C . PRO A 1 90 ? 1.305 -2.701 0.213 1.00 97.31 90 PRO A C 1
ATOM 686 O O . PRO A 1 90 ? 0.474 -3.506 0.643 1.00 97.31 90 PRO A O 1
ATOM 689 N N . PRO A 1 91 ? 1.609 -2.665 -1.104 1.00 97.12 91 PRO A N 1
ATOM 690 C CA . PRO A 1 91 ? 0.927 -3.533 -2.062 1.00 97.12 91 PRO A CA 1
ATOM 691 C C . PRO A 1 91 ? 1.269 -5.016 -1.850 1.00 97.12 91 PRO A C 1
ATOM 693 O O . PRO A 1 91 ? 0.394 -5.868 -2.005 1.00 97.12 91 PRO A O 1
ATOM 696 N N . ALA A 1 92 ? 2.495 -5.347 -1.426 1.00 98.50 92 ALA A N 1
ATOM 697 C CA . ALA A 1 92 ? 2.857 -6.724 -1.095 1.00 98.50 92 ALA A CA 1
ATOM 698 C C . ALA A 1 92 ? 2.122 -7.245 0.153 1.00 98.50 92 ALA A C 1
ATOM 700 O O . ALA A 1 92 ? 1.707 -8.403 0.184 1.00 98.50 92 ALA A O 1
ATOM 701 N N . ALA A 1 93 ? 1.918 -6.406 1.172 1.00 98.62 93 ALA A N 1
ATOM 702 C CA . ALA A 1 93 ? 1.141 -6.759 2.355 1.00 98.62 93 ALA A CA 1
ATOM 703 C C . ALA A 1 93 ? -0.334 -6.995 2.006 1.00 98.62 93 ALA A C 1
ATOM 705 O O . ALA A 1 93 ? -0.911 -7.987 2.452 1.00 98.62 93 ALA A O 1
ATOM 706 N N . ALA A 1 94 ? -0.921 -6.136 1.167 1.00 98.38 94 ALA A N 1
ATOM 707 C CA . ALA A 1 94 ? -2.283 -6.319 0.675 1.00 98.38 94 ALA A CA 1
ATOM 708 C C . ALA A 1 94 ? -2.433 -7.646 -0.088 1.00 98.38 94 ALA A C 1
ATOM 710 O O . ALA A 1 94 ? -3.380 -8.394 0.158 1.00 98.38 94 ALA A O 1
ATOM 711 N N . LEU A 1 95 ? -1.467 -7.983 -0.951 1.00 98.69 95 LEU A N 1
ATOM 712 C CA . LEU A 1 95 ? -1.447 -9.266 -1.651 1.00 98.69 95 LEU A CA 1
ATOM 713 C C . LEU A 1 95 ? -1.352 -10.448 -0.682 1.00 98.69 95 LEU A C 1
ATOM 715 O O . LEU A 1 95 ? -2.141 -11.384 -0.793 1.00 98.69 95 LEU A O 1
ATOM 719 N N . ARG A 1 96 ? -0.416 -10.405 0.278 1.00 98.62 96 ARG A N 1
ATOM 720 C CA . ARG A 1 96 ? -0.254 -11.454 1.300 1.00 98.62 96 ARG A CA 1
ATOM 721 C C . ARG A 1 96 ? -1.552 -11.687 2.058 1.00 98.62 96 ARG A C 1
ATOM 723 O O . ARG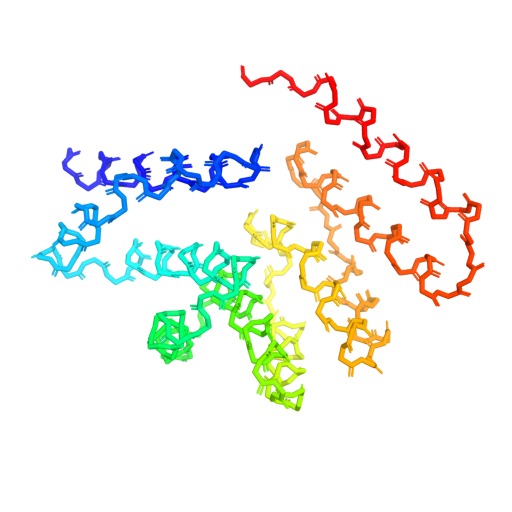 A 1 96 ? -1.970 -12.828 2.216 1.00 98.62 96 ARG A O 1
ATOM 730 N N . LEU A 1 97 ? -2.230 -10.617 2.465 1.00 98.56 97 LEU A N 1
ATOM 731 C CA . LEU A 1 97 ? -3.528 -10.734 3.116 1.00 98.56 97 LEU A CA 1
ATOM 732 C C . LEU A 1 97 ? -4.569 -11.386 2.190 1.00 98.56 97 LEU A C 1
ATOM 734 O O . LEU A 1 97 ? -5.282 -12.287 2.627 1.00 98.56 97 LEU A O 1
ATOM 738 N N . ALA A 1 98 ? -4.625 -10.985 0.916 1.00 98.12 98 ALA A N 1
ATOM 739 C CA . ALA A 1 98 ? -5.564 -11.533 -0.063 1.00 98.12 98 ALA A CA 1
ATOM 740 C C . ALA A 1 98 ? -5.370 -13.040 -0.322 1.00 98.12 98 ALA A C 1
ATOM 742 O O . ALA A 1 98 ? -6.346 -13.745 -0.571 1.00 98.12 98 ALA A O 1
ATOM 743 N N . VAL A 1 99 ? -4.138 -13.552 -0.220 1.00 97.81 99 VAL A N 1
ATOM 744 C CA . VAL A 1 99 ? -3.841 -14.994 -0.329 1.00 97.81 99 VAL A CA 1
ATOM 745 C C . VAL A 1 99 ? -3.904 -15.742 1.014 1.00 97.81 99 VAL A C 1
ATOM 747 O O . VAL A 1 99 ? -3.601 -16.932 1.067 1.00 97.81 99 VAL A O 1
ATOM 750 N N . GLY A 1 100 ? -4.319 -15.079 2.099 1.00 97.94 100 GLY A N 1
ATOM 751 C CA . GLY A 1 100 ? -4.485 -15.682 3.429 1.00 97.94 100 GLY A CA 1
ATOM 752 C C . GLY A 1 100 ? -3.228 -15.694 4.308 1.00 97.94 100 GLY A C 1
ATOM 753 O O . GLY A 1 100 ? -3.236 -16.282 5.389 1.00 97.94 100 GLY A O 1
ATOM 754 N N . GLU A 1 101 ? -2.150 -15.026 3.900 1.00 98.25 101 GLU A N 1
ATOM 755 C CA . GLU A 1 101 ? -0.901 -14.891 4.657 1.00 98.25 101 GLU A CA 1
ATOM 756 C C . GLU A 1 101 ? -0.934 -13.691 5.623 1.00 98.25 101 GLU A C 1
ATOM 758 O O . GLU A 1 101 ? -0.071 -12.809 5.595 1.00 98.25 101 GLU A O 1
ATOM 763 N N . THR A 1 102 ? -1.922 -13.655 6.522 1.00 98.69 102 THR A N 1
ATOM 764 C CA . THR A 1 102 ? -2.152 -12.533 7.454 1.00 98.69 102 THR A CA 1
ATOM 765 C C . THR A 1 102 ? -0.907 -12.151 8.260 1.00 98.69 102 THR A C 1
ATOM 767 O O . THR A 1 102 ? -0.557 -10.975 8.347 1.00 98.69 102 THR A O 1
ATOM 770 N N . ALA A 1 103 ? -0.186 -13.135 8.810 1.00 98.56 103 ALA A N 1
ATOM 771 C CA . ALA A 1 103 ? 1.034 -12.879 9.579 1.00 98.56 103 ALA A CA 1
ATOM 772 C C . ALA A 1 103 ? 2.138 -12.239 8.719 1.00 98.56 103 ALA A C 1
ATOM 774 O O . ALA A 1 103 ? 2.846 -11.342 9.174 1.00 98.56 103 ALA A O 1
ATOM 775 N N . GLY A 1 104 ? 2.261 -12.671 7.461 1.00 98.31 104 GLY A N 1
ATOM 776 C CA . GLY A 1 104 ? 3.224 -12.119 6.514 1.00 98.31 104 GLY A CA 1
ATOM 777 C C . GLY A 1 104 ? 2.876 -10.695 6.081 1.00 98.31 104 GLY A C 1
ATOM 778 O O . GLY A 1 104 ? 3.788 -9.901 5.851 1.00 98.31 104 GLY A O 1
ATOM 779 N N . ALA A 1 105 ? 1.585 -10.364 5.986 1.00 98.69 105 ALA A N 1
ATOM 780 C CA . ALA A 1 105 ? 1.120 -9.004 5.730 1.00 98.69 105 ALA A CA 1
ATOM 781 C C . ALA A 1 105 ? 1.470 -8.071 6.900 1.00 98.69 105 ALA A C 1
ATOM 783 O O . ALA A 1 105 ? 2.135 -7.056 6.698 1.00 98.69 105 ALA A O 1
ATOM 784 N N . LEU A 1 106 ? 1.109 -8.456 8.130 1.00 98.81 106 LEU A N 1
ATOM 785 C CA . LEU A 1 106 ? 1.407 -7.673 9.335 1.00 98.81 106 LEU A CA 1
ATOM 786 C C . LEU A 1 106 ? 2.911 -7.482 9.548 1.00 98.81 106 LEU A C 1
ATOM 788 O O . LEU A 1 106 ? 3.333 -6.396 9.934 1.00 98.81 106 LEU A O 1
ATOM 792 N N . ALA A 1 107 ? 3.731 -8.493 9.247 1.00 98.62 107 ALA A N 1
ATOM 793 C CA . ALA A 1 107 ? 5.183 -8.383 9.362 1.00 98.62 107 ALA A CA 1
ATOM 794 C C . ALA A 1 107 ? 5.768 -7.279 8.462 1.00 98.62 107 ALA A C 1
ATOM 796 O O . ALA A 1 107 ? 6.594 -6.499 8.931 1.00 98.62 107 ALA A O 1
ATOM 797 N N . LEU A 1 108 ? 5.319 -7.173 7.203 1.00 98.56 108 LEU A N 1
ATOM 798 C CA . LEU A 1 108 ? 5.767 -6.105 6.296 1.00 98.56 108 LEU A CA 1
ATOM 799 C C . LEU A 1 108 ? 5.329 -4.729 6.792 1.00 98.56 108 LEU A C 1
ATOM 801 O O . LEU A 1 108 ? 6.128 -3.797 6.819 1.00 98.56 108 LEU A O 1
ATOM 805 N N . LEU A 1 109 ? 4.070 -4.603 7.213 1.00 98.62 109 LEU A N 1
ATOM 806 C CA . LEU A 1 109 ? 3.536 -3.330 7.687 1.00 98.62 109 LEU A CA 1
ATOM 807 C C . LEU A 1 109 ? 4.205 -2.875 8.990 1.00 98.62 109 LEU A C 1
ATOM 809 O O . LEU A 1 109 ? 4.521 -1.700 9.138 1.00 98.62 109 LEU A O 1
ATOM 813 N N . ALA A 1 110 ? 4.480 -3.798 9.911 1.00 98.50 110 ALA A N 1
ATOM 814 C CA . ALA A 1 110 ? 5.200 -3.503 11.145 1.00 98.50 110 ALA A CA 1
ATOM 815 C C . ALA A 1 110 ? 6.675 -3.148 10.898 1.00 98.50 110 ALA A C 1
ATOM 817 O O . ALA A 1 110 ? 7.253 -2.382 11.665 1.00 98.50 110 ALA A O 1
ATOM 818 N N . GLU A 1 111 ? 7.308 -3.711 9.867 1.00 98.19 111 GLU A N 1
ATOM 819 C CA . GLU A 1 111 ? 8.653 -3.302 9.450 1.00 98.19 111 GLU A CA 1
ATOM 820 C C . GLU A 1 111 ? 8.638 -1.887 8.861 1.00 98.19 111 GLU A C 1
ATOM 822 O O . GLU A 1 111 ? 9.436 -1.045 9.273 1.00 98.19 111 GLU A O 1
ATOM 827 N N . LEU A 1 112 ? 7.677 -1.586 7.980 1.00 97.50 112 LEU A N 1
ATOM 828 C CA . LEU A 1 112 ? 7.498 -0.241 7.428 1.00 97.50 112 LEU A CA 1
ATOM 829 C C . LEU A 1 112 ? 7.267 0.800 8.535 1.00 97.50 112 LEU A C 1
ATOM 831 O O . LEU A 1 112 ? 7.889 1.857 8.529 1.00 97.50 112 LEU A O 1
ATOM 835 N N . GLU A 1 113 ? 6.413 0.485 9.510 1.00 97.31 113 GLU A N 1
ATOM 836 C CA . GLU A 1 113 ? 6.102 1.350 10.654 1.00 97.31 113 GLU A CA 1
ATOM 837 C C . GLU A 1 113 ? 7.356 1.704 11.470 1.00 97.31 113 GLU A C 1
ATOM 839 O O . GLU A 1 113 ? 7.551 2.865 11.838 1.00 97.31 113 GLU A O 1
ATOM 844 N N . ARG A 1 114 ? 8.231 0.716 11.701 1.00 96.56 114 ARG A N 1
ATOM 845 C CA . ARG A 1 114 ? 9.492 0.872 12.443 1.00 96.56 114 ARG A CA 1
ATOM 846 C C . ARG A 1 114 ? 10.620 1.495 11.624 1.00 96.56 114 ARG A C 1
ATOM 848 O O . ARG A 1 114 ? 11.642 1.858 12.205 1.00 96.56 114 ARG A O 1
ATOM 855 N N . THR A 1 115 ? 10.463 1.605 10.306 1.00 96.75 115 THR A N 1
ATOM 856 C CA . THR A 1 115 ? 11.496 2.148 9.424 1.00 96.75 115 THR A CA 1
ATOM 857 C C . THR A 1 115 ? 11.648 3.653 9.669 1.00 96.75 115 THR A C 1
ATOM 859 O O . THR A 1 115 ? 10.691 4.412 9.474 1.00 96.75 115 THR A O 1
ATOM 862 N N . PRO A 1 116 ? 12.841 4.127 10.075 1.00 94.31 116 PRO A N 1
ATOM 863 C CA . PRO A 1 116 ? 13.089 5.551 10.252 1.00 94.31 116 PRO A CA 1
ATOM 864 C C . PRO A 1 116 ? 12.830 6.322 8.957 1.00 94.31 116 PRO A C 1
ATOM 866 O O . PRO A 1 116 ? 13.194 5.867 7.878 1.00 94.31 116 PRO A O 1
ATOM 869 N N . ASN A 1 117 ? 12.224 7.504 9.067 1.00 92.75 117 ASN A N 1
ATOM 870 C CA . ASN A 1 117 ? 11.950 8.419 7.951 1.00 92.75 117 ASN A CA 1
ATOM 871 C C . ASN A 1 117 ? 11.000 7.891 6.857 1.00 92.75 117 ASN A C 1
ATOM 873 O O . ASN A 1 117 ? 10.647 8.652 5.968 1.00 92.75 117 ASN A O 1
ATOM 877 N N . ALA A 1 118 ? 10.480 6.660 6.936 1.00 93.31 118 ALA A N 1
ATOM 878 C CA . ALA A 1 118 ? 9.536 6.159 5.929 1.00 93.31 118 ALA A CA 1
ATOM 879 C C . ALA A 1 118 ? 8.305 7.070 5.778 1.00 93.31 118 ALA A C 1
ATOM 881 O O . ALA A 1 118 ? 7.854 7.330 4.671 1.00 93.31 118 ALA A O 1
ATOM 882 N N . ARG A 1 119 ? 7.808 7.634 6.887 1.00 91.88 119 ARG A N 1
ATOM 883 C CA . ARG A 1 119 ? 6.661 8.561 6.901 1.00 91.88 119 ARG A CA 1
ATOM 884 C C . ARG A 1 119 ? 6.942 9.917 6.247 1.00 91.88 119 ARG A C 1
ATOM 886 O O . ARG A 1 119 ? 5.994 10.608 5.890 1.00 91.88 119 ARG A O 1
ATOM 893 N N . THR A 1 120 ? 8.211 10.313 6.125 1.00 89.62 120 THR A N 1
ATOM 894 C CA . THR A 1 120 ? 8.596 11.568 5.459 1.00 89.62 120 THR A CA 1
ATOM 895 C C . THR A 1 120 ? 8.756 11.393 3.954 1.00 89.62 120 THR A C 1
ATOM 897 O O . THR A 1 120 ? 8.881 12.386 3.241 1.00 89.62 120 THR A O 1
ATOM 900 N N . GLU A 1 121 ? 8.751 10.151 3.467 1.00 90.38 121 GLU A N 1
ATOM 901 C CA . GLU A 1 121 ? 8.912 9.876 2.048 1.00 90.38 121 GLU A CA 1
ATOM 902 C C . GLU A 1 121 ? 7.670 10.294 1.259 1.00 90.38 121 GLU A C 1
ATOM 904 O O . GLU A 1 121 ? 6.552 9.924 1.637 1.00 90.38 121 GLU A O 1
ATOM 909 N N . PRO A 1 122 ? 7.830 11.004 0.125 1.00 82.56 122 PRO A N 1
ATOM 910 C CA . PRO A 1 122 ? 6.709 11.547 -0.637 1.00 82.56 122 PRO A CA 1
ATOM 911 C C . PRO A 1 122 ? 5.651 10.518 -1.034 1.00 82.56 122 PRO A C 1
ATOM 913 O O . PRO A 1 122 ? 4.485 10.855 -1.150 1.00 82.56 122 PRO A O 1
ATOM 916 N N . ASN A 1 123 ? 6.034 9.258 -1.227 1.00 79.38 123 ASN A N 1
ATOM 917 C CA . ASN A 1 123 ? 5.110 8.221 -1.679 1.00 79.38 123 ASN A CA 1
ATOM 918 C C . ASN A 1 123 ? 4.463 7.418 -0.543 1.00 79.38 123 ASN A C 1
ATOM 920 O O . ASN A 1 123 ? 3.580 6.600 -0.806 1.00 79.38 123 ASN A O 1
ATOM 924 N N . TYR A 1 124 ? 4.872 7.637 0.710 1.00 91.25 124 TYR A N 1
ATOM 925 C CA . TYR A 1 124 ? 4.263 6.965 1.856 1.00 91.25 124 TYR A CA 1
ATOM 926 C C . TYR A 1 124 ? 2.765 7.293 1.977 1.00 91.25 124 TYR A C 1
ATOM 928 O O . TYR A 1 124 ? 1.962 6.357 2.076 1.00 91.25 124 TYR A O 1
ATOM 936 N N . PRO A 1 125 ? 2.330 8.571 1.890 1.00 90.19 125 PRO A N 1
ATOM 937 C CA . PRO A 1 125 ? 0.912 8.901 1.985 1.00 90.19 125 PRO A CA 1
ATOM 938 C C . PRO A 1 125 ? 0.072 8.317 0.845 1.00 90.19 125 PRO A C 1
ATOM 940 O O . PRO A 1 125 ? -1.059 7.909 1.094 1.00 90.19 125 PRO A O 1
ATOM 943 N N . SER A 1 126 ? 0.613 8.188 -0.372 1.00 84.81 126 SER A N 1
ATOM 944 C CA . SER A 1 126 ? -0.116 7.638 -1.529 1.00 84.81 126 SER A CA 1
ATOM 945 C C . SER A 1 126 ? -0.572 6.188 -1.333 1.00 84.81 126 SER A C 1
ATOM 947 O O . SER A 1 126 ? -1.576 5.767 -1.901 1.00 84.81 126 SER A O 1
ATOM 949 N N . ASN A 1 127 ? 0.129 5.417 -0.497 1.00 90.38 127 ASN A N 1
ATOM 950 C CA . ASN A 1 127 ? -0.261 4.049 -0.147 1.00 90.38 127 ASN A CA 1
ATOM 951 C C . ASN A 1 127 ? -1.013 3.953 1.190 1.00 90.38 127 ASN A C 1
ATOM 953 O O . ASN A 1 127 ? -1.531 2.888 1.522 1.00 90.38 127 ASN A O 1
ATOM 957 N N . LEU A 1 128 ? -1.107 5.040 1.963 1.00 93.88 128 LEU A N 1
ATOM 958 C CA . LEU A 1 128 ? -1.526 5.007 3.365 1.00 93.88 128 LEU A CA 1
ATOM 959 C C . LEU A 1 128 ? -2.922 4.410 3.579 1.00 93.88 128 LEU A C 1
ATOM 961 O O . LEU A 1 128 ? -3.107 3.607 4.493 1.00 93.88 128 LEU A O 1
ATOM 965 N N . ALA A 1 129 ? -3.896 4.763 2.738 1.00 92.56 129 ALA A N 1
ATOM 966 C CA . ALA A 1 129 ? -5.254 4.236 2.861 1.00 92.56 129 ALA A CA 1
ATOM 967 C C . ALA A 1 129 ? -5.300 2.706 2.685 1.00 92.56 129 ALA A C 1
ATOM 969 O O . ALA A 1 129 ? -5.986 2.014 3.439 1.00 92.56 129 ALA A O 1
ATOM 970 N N . ASP A 1 130 ? -4.538 2.165 1.731 1.00 92.12 130 ASP A N 1
ATOM 971 C CA . ASP A 1 130 ? -4.445 0.721 1.496 1.00 92.12 130 ASP A CA 1
ATOM 972 C C . ASP A 1 130 ? -3.657 0.019 2.606 1.00 92.12 130 ASP A C 1
ATOM 974 O O . ASP A 1 130 ? -4.068 -1.050 3.064 1.00 92.12 130 ASP A O 1
ATOM 978 N N . THR A 1 131 ? -2.581 0.638 3.095 1.00 96.56 131 THR A N 1
ATOM 979 C CA . THR A 1 131 ? -1.804 0.165 4.249 1.00 96.56 131 THR A CA 1
ATOM 980 C C . THR A 1 131 ? -2.694 0.022 5.487 1.00 96.56 131 THR A C 1
ATOM 982 O O . THR A 1 131 ? -2.726 -1.038 6.114 1.00 96.56 131 THR A O 1
ATOM 985 N N . VAL A 1 132 ? -3.476 1.059 5.810 1.00 98.06 132 VAL A N 1
ATOM 986 C CA . VAL A 1 132 ? -4.406 1.069 6.950 1.00 98.06 132 VAL A CA 1
ATOM 987 C C . VAL A 1 132 ? -5.510 0.035 6.769 1.00 98.06 132 VAL A C 1
ATOM 989 O O . VAL A 1 132 ? -5.754 -0.756 7.678 1.00 98.06 132 VAL A O 1
ATOM 992 N N . ARG A 1 133 ? -6.138 -0.031 5.588 1.00 97.19 133 ARG A N 1
ATOM 993 C CA . ARG A 1 133 ? -7.172 -1.039 5.305 1.00 97.19 133 ARG A CA 1
ATOM 994 C C . ARG A 1 133 ? -6.633 -2.459 5.467 1.00 97.19 133 ARG A C 1
ATOM 996 O O . ARG A 1 133 ? -7.324 -3.305 6.025 1.00 97.19 133 ARG A O 1
ATOM 1003 N N . THR A 1 134 ? -5.402 -2.705 5.022 1.00 98.38 134 THR A N 1
ATOM 1004 C CA . THR A 1 134 ? -4.736 -4.007 5.152 1.00 98.38 134 THR A CA 1
ATOM 1005 C C . THR A 1 134 ? -4.497 -4.362 6.619 1.00 98.38 134 THR A C 1
ATOM 1007 O O . THR A 1 134 ? -4.845 -5.464 7.028 1.00 98.38 134 THR A O 1
ATOM 1010 N N . ALA A 1 135 ? -3.974 -3.440 7.434 1.00 98.62 135 ALA A N 1
ATOM 1011 C CA . ALA A 1 135 ? -3.769 -3.675 8.866 1.00 98.62 135 ALA A CA 1
ATOM 1012 C C . ALA A 1 135 ? -5.092 -3.947 9.612 1.00 98.62 135 ALA A C 1
ATOM 1014 O O . ALA A 1 135 ? -5.185 -4.908 10.376 1.00 98.62 135 ALA A O 1
ATOM 1015 N N . LEU A 1 136 ? -6.141 -3.165 9.329 1.00 98.56 136 LEU A N 1
ATOM 1016 C CA . LEU A 1 136 ? -7.471 -3.354 9.920 1.00 98.56 136 LEU A CA 1
ATOM 1017 C C . LEU A 1 136 ? -8.092 -4.700 9.523 1.00 98.56 136 LEU A C 1
ATOM 1019 O O . LEU A 1 136 ? -8.582 -5.432 10.380 1.00 98.56 136 LEU A O 1
ATOM 1023 N N . ALA A 1 137 ? -8.043 -5.056 8.237 1.00 98.06 137 ALA A N 1
ATOM 1024 C CA . ALA A 1 137 ? -8.568 -6.327 7.741 1.00 98.06 137 ALA A CA 1
ATOM 1025 C C . ALA A 1 137 ? -7.757 -7.538 8.238 1.00 98.06 137 ALA A C 1
ATOM 1027 O O . ALA A 1 137 ? -8.308 -8.624 8.409 1.00 98.06 137 ALA A O 1
ATOM 1028 N N . ALA A 1 138 ? -6.466 -7.348 8.520 1.00 98.12 138 ALA A N 1
ATOM 1029 C CA . ALA A 1 138 ? -5.613 -8.336 9.170 1.00 98.12 138 ALA A CA 1
ATOM 1030 C C . ALA A 1 138 ? -5.842 -8.447 10.693 1.00 98.12 138 ALA A C 1
ATOM 1032 O O . ALA A 1 138 ? -5.280 -9.345 11.320 1.00 98.12 138 ALA A O 1
ATOM 1033 N N . GLY A 1 139 ? -6.676 -7.580 11.281 1.00 97.75 139 GLY A N 1
ATOM 1034 C CA . GLY A 1 139 ? -7.054 -7.624 12.693 1.00 97.75 139 GLY A CA 1
ATOM 1035 C C . GLY A 1 139 ? -6.122 -6.871 13.647 1.00 97.75 139 GLY A C 1
ATOM 1036 O O . GLY A 1 139 ? -6.155 -7.157 14.841 1.00 97.75 139 GLY A O 1
ATOM 1037 N N . ASP A 1 140 ? -5.308 -5.928 13.156 1.00 98.38 140 ASP A N 1
ATOM 1038 C CA . ASP A 1 140 ? -4.393 -5.117 13.977 1.00 98.38 140 ASP A CA 1
ATOM 1039 C C . ASP A 1 140 ? -4.703 -3.604 13.864 1.00 98.38 140 ASP A C 1
ATOM 1041 O O . ASP A 1 140 ? -4.034 -2.864 13.129 1.00 98.38 140 ASP A O 1
ATOM 1045 N N . PRO A 1 141 ? -5.745 -3.114 14.567 1.00 97.69 141 PRO A N 1
ATOM 1046 C CA . PRO A 1 141 ? -6.118 -1.698 14.556 1.00 97.69 141 PRO A CA 1
ATOM 1047 C C . PRO A 1 141 ? -5.092 -0.782 15.237 1.00 97.69 141 PRO A C 1
ATOM 1049 O O . PRO A 1 141 ? -4.993 0.399 14.887 1.00 97.69 141 PRO A O 1
ATOM 1052 N N . ASP A 1 142 ? -4.286 -1.310 16.158 1.00 98.06 142 ASP A N 1
ATOM 1053 C CA . ASP A 1 142 ? -3.228 -0.540 16.812 1.00 98.06 142 ASP A CA 1
ATOM 1054 C C . ASP A 1 142 ? -2.098 -0.240 15.822 1.00 98.06 142 ASP A C 1
ATOM 1056 O O . ASP A 1 142 ? -1.608 0.890 15.755 1.00 98.06 142 ASP A O 1
ATOM 1060 N N . LEU A 1 143 ? -1.691 -1.228 15.016 1.00 98.44 143 LEU A N 1
ATOM 1061 C CA . LEU A 1 143 ? -0.746 -1.012 13.922 1.00 98.44 143 LEU A CA 1
ATOM 1062 C C . LEU A 1 143 ? -1.313 -0.043 12.882 1.00 98.44 143 LEU A C 1
ATOM 1064 O O . LEU A 1 143 ? -0.601 0.868 12.463 1.00 98.44 143 LEU A O 1
ATOM 1068 N N . ALA A 1 144 ? -2.587 -0.194 12.507 1.00 98.25 144 ALA A N 1
ATOM 1069 C CA . ALA A 1 144 ? -3.254 0.725 11.585 1.00 98.25 144 ALA A CA 1
ATOM 1070 C C . ALA A 1 144 ? -3.179 2.183 12.075 1.00 98.25 144 ALA A C 1
ATOM 1072 O O . ALA A 1 144 ? -2.859 3.085 11.300 1.00 98.25 144 ALA A O 1
ATOM 1073 N N . THR A 1 145 ? -3.397 2.401 13.374 1.00 97.62 145 THR A N 1
ATOM 1074 C CA . THR A 1 145 ? -3.287 3.721 14.007 1.00 97.62 145 THR A CA 1
ATOM 1075 C C . THR A 1 145 ? -1.856 4.253 13.945 1.00 97.62 145 THR A C 1
ATOM 1077 O O . THR A 1 145 ? -1.639 5.342 13.414 1.00 97.62 145 THR A O 1
ATOM 1080 N N . ARG A 1 146 ? -0.856 3.466 14.371 1.00 97.50 146 ARG A N 1
ATOM 1081 C CA . ARG A 1 146 ? 0.562 3.885 14.336 1.00 97.50 146 ARG A CA 1
ATOM 1082 C C . ARG A 1 146 ? 1.068 4.206 12.927 1.00 97.50 146 ARG A C 1
ATOM 1084 O O . ARG A 1 146 ? 1.924 5.075 12.767 1.00 97.50 146 ARG A O 1
ATOM 1091 N N . LEU A 1 147 ? 0.562 3.518 11.904 1.00 96.56 147 LEU A N 1
ATOM 1092 C CA . LEU A 1 147 ? 0.913 3.774 10.502 1.00 96.56 147 LEU A CA 1
ATOM 1093 C C . LEU A 1 147 ? 0.398 5.131 10.001 1.00 96.56 147 LEU A C 1
ATOM 1095 O O . LEU A 1 147 ? 1.050 5.748 9.158 1.00 96.56 147 LEU A O 1
ATOM 1099 N N . ALA A 1 148 ? -0.751 5.591 10.504 1.00 95.81 148 ALA A N 1
ATOM 1100 C CA . ALA A 1 148 ? -1.339 6.884 10.151 1.00 95.81 148 ALA A CA 1
ATOM 1101 C C . ALA A 1 148 ? -0.838 8.041 11.033 1.00 95.81 148 ALA A C 1
ATOM 1103 O O . ALA A 1 148 ? -0.893 9.204 10.626 1.00 95.81 148 ALA A O 1
ATOM 1104 N N . GLU A 1 149 ? -0.361 7.746 12.241 1.00 93.38 149 GLU A N 1
ATOM 1105 C CA . GLU A 1 149 ? 0.214 8.735 13.151 1.00 93.38 149 GLU A CA 1
ATOM 1106 C C . GLU A 1 149 ? 1.546 9.301 12.635 1.00 93.38 149 GLU A C 1
ATOM 1108 O O . GLU A 1 149 ? 2.381 8.592 12.070 1.00 93.38 149 GLU A O 1
ATOM 1113 N N . GLY A 1 150 ? 1.752 10.604 12.853 1.00 86.25 150 GLY A N 1
ATOM 1114 C CA . GLY A 1 150 ? 2.987 11.307 12.488 1.00 86.25 150 GLY A CA 1
ATOM 1115 C C . GLY A 1 150 ? 3.184 11.542 10.987 1.00 86.25 150 GLY A C 1
ATOM 1116 O O . GLY A 1 150 ? 4.265 11.964 10.583 1.00 86.25 150 GLY A O 1
ATOM 1117 N N . VAL A 1 151 ? 2.173 11.261 10.159 1.00 89.94 151 VAL A N 1
ATOM 1118 C CA . VAL A 1 151 ? 2.183 11.615 8.736 1.00 89.94 151 VAL A CA 1
ATOM 1119 C C . VAL A 1 151 ? 1.844 13.094 8.589 1.00 89.94 151 VAL A C 1
ATOM 1121 O O . VAL A 1 151 ? 0.712 13.505 8.848 1.00 89.94 151 VAL A O 1
ATOM 1124 N N . GLU A 1 152 ? 2.821 13.873 8.134 1.00 88.00 152 GLU A N 1
ATOM 1125 C CA . GLU A 1 152 ? 2.642 15.279 7.777 1.00 88.00 152 GLU A CA 1
ATOM 1126 C C . GLU A 1 152 ? 2.431 15.391 6.257 1.00 88.00 152 GLU A C 1
ATOM 1128 O O . GLU A 1 152 ? 3.342 15.080 5.481 1.00 88.00 152 GLU A O 1
ATOM 1133 N N . PRO A 1 153 ? 1.233 15.775 5.785 1.00 83.56 153 PRO A N 1
ATOM 1134 C CA . PRO A 1 153 ? 0.953 15.855 4.359 1.00 83.56 153 PRO A CA 1
ATOM 1135 C C . PRO A 1 153 ? 1.729 17.010 3.711 1.00 83.56 153 PRO A C 1
ATOM 1137 O O . PRO A 1 153 ? 1.571 18.171 4.072 1.00 83.56 153 PRO A O 1
ATOM 1140 N N . VAL A 1 154 ? 2.570 16.675 2.729 1.00 83.81 154 VAL A N 1
ATOM 1141 C CA . VAL A 1 154 ? 3.367 17.646 1.951 1.00 83.81 154 VAL A CA 1
ATOM 1142 C C . VAL A 1 154 ? 2.624 18.146 0.705 1.00 83.81 154 VAL A C 1
ATOM 1144 O O . VAL A 1 154 ? 2.809 19.291 0.297 1.00 83.81 154 VAL A O 1
ATOM 1147 N N . TYR A 1 155 ? 1.778 17.305 0.102 1.00 82.81 155 TYR A N 1
ATOM 1148 C CA . TYR A 1 155 ? 0.986 17.636 -1.086 1.00 82.81 155 TYR A CA 1
ATOM 1149 C C . TYR A 1 155 ? -0.512 17.552 -0.777 1.00 82.81 155 TYR A C 1
ATOM 1151 O O . TYR A 1 155 ? -0.892 16.738 0.068 1.00 82.81 155 TYR A O 1
ATOM 1159 N N . PRO A 1 156 ? -1.383 18.299 -1.488 1.00 82.94 156 PRO A N 1
ATOM 1160 C CA . PRO A 1 156 ? -2.829 18.235 -1.255 1.00 82.94 156 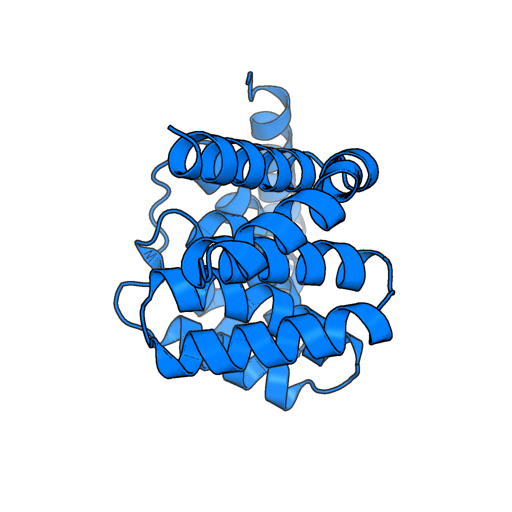PRO A CA 1
ATOM 1161 C C . PRO A 1 156 ? -3.384 16.805 -1.347 1.00 82.94 156 PRO A C 1
ATOM 1163 O O . PRO A 1 156 ? -4.151 16.382 -0.487 1.00 82.94 156 PRO A O 1
ATOM 1166 N N . LEU A 1 157 ? -2.878 16.006 -2.295 1.00 78.81 157 LEU A N 1
ATOM 1167 C CA . LEU A 1 157 ? -3.187 14.578 -2.426 1.00 78.81 157 LEU A CA 1
ATOM 1168 C C . LEU A 1 157 ? -2.976 13.789 -1.116 1.00 78.81 157 LEU A C 1
ATOM 1170 O O . LEU A 1 157 ? -3.767 12.912 -0.763 1.00 78.81 157 LEU A O 1
ATOM 1174 N N . HIS A 1 158 ? -1.926 14.113 -0.359 1.00 86.50 158 HIS A N 1
ATOM 1175 C CA . HIS A 1 158 ? -1.597 13.428 0.894 1.00 86.50 158 HIS A CA 1
ATOM 1176 C C . HIS A 1 158 ? -2.615 13.731 1.988 1.00 86.50 158 HIS A C 1
ATOM 1178 O O . HIS A 1 158 ? -2.905 12.867 2.815 1.00 86.50 158 HIS A O 1
ATOM 1184 N N . GLU A 1 159 ? -3.193 14.932 1.983 1.00 87.44 159 GLU A N 1
ATOM 1185 C CA . GLU A 1 159 ? -4.258 15.291 2.916 1.00 87.44 159 GLU A CA 1
ATOM 1186 C C . GLU A 1 159 ? -5.493 14.412 2.696 1.00 87.44 159 GLU A C 1
ATOM 1188 O O . GLU A 1 159 ? -6.151 14.023 3.661 1.00 87.44 159 GLU A O 1
ATOM 1193 N N . HIS A 1 160 ? -5.796 14.064 1.441 1.00 86.62 160 HIS A N 1
ATOM 1194 C CA . HIS A 1 160 ? -6.948 13.231 1.084 1.00 86.62 160 HIS A CA 1
ATOM 1195 C C . HIS A 1 160 ? -6.717 11.772 1.496 1.00 86.62 160 HIS A C 1
ATOM 1197 O O . HIS A 1 160 ? -7.596 11.129 2.082 1.00 86.62 160 HIS A O 1
ATOM 1203 N N . ALA A 1 161 ? -5.506 11.263 1.253 1.00 88.00 161 ALA A N 1
ATOM 1204 C CA . ALA A 1 161 ? -5.106 9.930 1.690 1.00 88.00 161 ALA A CA 1
ATOM 1205 C C . ALA A 1 161 ? -5.131 9.800 3.224 1.00 88.00 161 ALA A C 1
ATOM 1207 O O . ALA A 1 161 ? -5.635 8.808 3.756 1.00 88.00 161 ALA A O 1
ATOM 1208 N N . LEU A 1 162 ? -4.664 10.825 3.946 1.00 91.88 162 LEU A N 1
ATOM 1209 C CA . LEU A 1 162 ? -4.681 10.859 5.409 1.00 91.88 162 LEU A CA 1
ATOM 1210 C C . LEU A 1 162 ? -6.100 10.978 5.983 1.00 91.88 162 LEU A C 1
ATOM 1212 O O . LEU A 1 162 ? -6.417 10.292 6.956 1.00 91.88 162 LEU A O 1
ATOM 1216 N N . ALA A 1 163 ? -6.968 11.802 5.387 1.00 92.44 163 ALA A N 1
ATOM 1217 C CA . ALA A 1 163 ? -8.377 11.891 5.780 1.00 92.44 163 ALA A CA 1
ATOM 1218 C C . ALA A 1 163 ? -9.083 10.534 5.618 1.00 92.44 163 ALA A C 1
ATOM 1220 O O . ALA A 1 163 ? -9.725 10.054 6.553 1.00 92.44 163 ALA A O 1
ATOM 1221 N N . THR A 1 164 ? -8.855 9.859 4.486 1.00 92.69 164 THR A N 1
ATOM 1222 C CA . THR A 1 164 ? -9.374 8.506 4.224 1.00 92.69 164 THR A CA 1
ATOM 1223 C C . THR A 1 164 ? -8.868 7.496 5.256 1.00 92.69 164 THR A C 1
ATOM 1225 O O . THR A 1 164 ? -9.657 6.744 5.825 1.00 92.69 164 THR A O 1
ATOM 1228 N N . ALA A 1 165 ? -7.564 7.491 5.544 1.00 95.38 165 ALA A N 1
ATOM 1229 C CA . ALA A 1 165 ? -6.960 6.605 6.538 1.00 95.38 165 ALA A CA 1
ATOM 1230 C C . ALA A 1 165 ? -7.559 6.802 7.941 1.00 95.38 165 ALA A C 1
ATOM 1232 O O . ALA A 1 165 ? -7.904 5.832 8.618 1.00 95.38 165 ALA A O 1
ATOM 1233 N N . ARG A 1 166 ? -7.753 8.057 8.360 1.00 95.31 166 ARG A N 1
ATOM 1234 C CA . ARG A 1 166 ? -8.412 8.388 9.632 1.00 95.31 166 ARG A CA 1
ATOM 1235 C C . ARG A 1 166 ? -9.873 7.939 9.642 1.00 95.31 166 ARG A C 1
ATOM 1237 O O . ARG A 1 166 ? -10.311 7.384 10.646 1.00 95.31 166 ARG A O 1
ATOM 1244 N N . GLY A 1 167 ? -10.598 8.134 8.539 1.00 95.75 167 GLY A N 1
ATOM 1245 C CA . GLY A 1 167 ? -11.980 7.673 8.380 1.00 95.75 167 GLY A CA 1
ATOM 1246 C C . GLY A 1 167 ? -12.106 6.162 8.578 1.00 95.75 167 GLY A C 1
ATOM 1247 O O . GLY A 1 167 ? -12.915 5.724 9.391 1.00 95.75 167 GLY A O 1
ATOM 1248 N N . LEU A 1 168 ? -11.230 5.379 7.937 1.00 97.00 168 LEU A N 1
ATOM 1249 C CA . LEU A 1 168 ? -11.178 3.916 8.074 1.00 97.00 168 LEU A CA 1
ATOM 1250 C C . LEU A 1 168 ? -10.960 3.467 9.527 1.00 97.00 168 LEU A C 1
ATOM 1252 O O . LEU A 1 168 ? -11.634 2.557 10.005 1.00 97.00 168 LEU A O 1
ATOM 1256 N N . ILE A 1 169 ? -10.040 4.116 10.247 1.00 97.38 169 ILE A N 1
ATOM 1257 C CA . ILE A 1 169 ? -9.772 3.808 11.661 1.00 97.38 169 ILE A CA 1
ATOM 1258 C C . ILE A 1 169 ? -11.010 4.114 12.519 1.00 97.38 169 ILE A C 1
ATOM 1260 O O . ILE A 1 169 ? -11.415 3.295 13.344 1.00 97.38 169 ILE 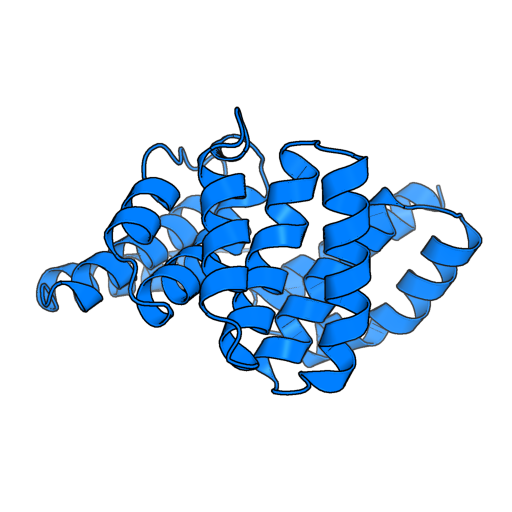A O 1
ATOM 1264 N N . ARG A 1 170 ? -11.655 5.269 12.310 1.00 96.12 170 ARG A N 1
ATOM 1265 C CA . ARG A 1 170 ? -12.871 5.659 13.047 1.00 96.12 170 ARG A CA 1
ATOM 1266 C C . ARG A 1 170 ? -14.041 4.726 12.770 1.00 96.12 170 ARG A C 1
ATOM 1268 O O . ARG A 1 170 ? -14.738 4.341 13.707 1.00 96.12 170 ARG A O 1
ATOM 1275 N N . GLU A 1 171 ? -14.229 4.342 11.512 1.00 96.25 171 GLU A N 1
ATOM 1276 C CA . GLU A 1 171 ? -15.251 3.384 11.101 1.00 96.25 171 GLU A CA 1
ATOM 1277 C C . GLU A 1 171 ? -15.042 2.043 11.804 1.00 96.25 171 GLU A C 1
ATOM 1279 O O . GLU A 1 171 ? -15.968 1.526 12.425 1.00 96.25 171 GLU A O 1
ATOM 1284 N N . HIS A 1 172 ? -13.811 1.525 11.796 1.00 96.38 172 HIS A N 1
ATOM 1285 C CA . HIS A 1 172 ? -13.483 0.259 12.447 1.00 96.38 172 HIS A CA 1
ATOM 1286 C C . 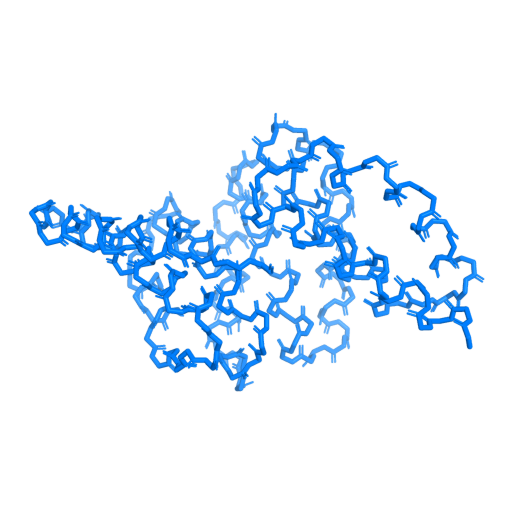HIS A 1 172 ? -13.753 0.272 13.962 1.00 96.38 172 HIS A C 1
ATOM 1288 O O .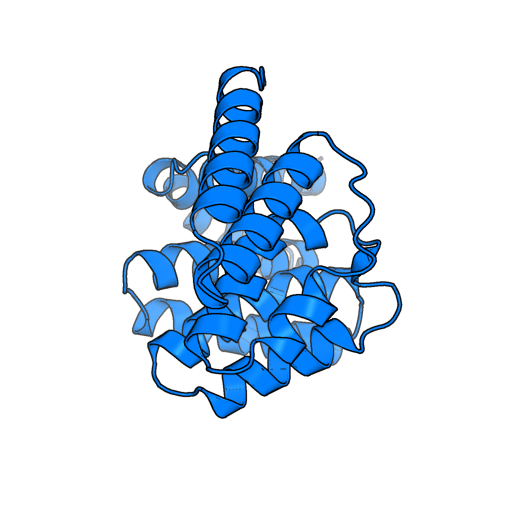 HIS A 1 172 ? -14.176 -0.736 14.524 1.00 96.38 172 HIS A O 1
ATOM 1294 N N . HIS A 1 173 ? -13.566 1.414 14.630 1.00 93.44 173 HIS A N 1
ATOM 1295 C CA . HIS A 1 173 ? -13.893 1.584 16.050 1.00 93.44 173 HIS A CA 1
ATOM 1296 C C . HIS A 1 173 ? -15.388 1.827 16.337 1.00 93.44 173 HIS A C 1
ATOM 1298 O O . HIS A 1 173 ? -15.769 1.990 17.497 1.00 93.44 173 HIS A O 1
ATOM 1304 N N . GLY A 1 174 ? -16.250 1.843 15.316 1.00 94.00 174 GLY A N 1
ATOM 1305 C CA . GLY A 1 174 ? -17.691 2.069 15.455 1.00 94.00 174 GLY A CA 1
ATOM 1306 C C . GLY A 1 174 ? -18.096 3.544 15.564 1.00 94.00 174 GLY A C 1
ATOM 1307 O O . GLY A 1 174 ? -19.280 3.842 15.743 1.00 94.00 174 GLY A O 1
ATOM 1308 N N . SER A 1 175 ? -17.154 4.480 15.412 1.00 95.00 175 SER A N 1
ATOM 1309 C CA . SER A 1 175 ? -17.405 5.927 15.381 1.00 95.00 175 SER A CA 1
ATOM 1310 C C . SER A 1 175 ? -17.913 6.369 14.003 1.00 95.00 175 SER A C 1
ATOM 1312 O O . SER A 1 175 ? -17.323 7.227 13.349 1.00 95.00 175 SER A O 1
ATOM 1314 N N . HIS A 1 176 ? -19.015 5.774 13.538 1.00 93.75 176 HIS A N 1
ATOM 1315 C CA . HIS A 1 176 ? -19.494 5.924 12.158 1.00 93.75 176 HIS A CA 1
ATOM 1316 C C . HIS A 1 176 ? -19.826 7.370 11.758 1.00 93.75 176 HIS A C 1
ATOM 1318 O O . HIS A 1 176 ? -19.636 7.729 10.603 1.00 93.75 176 HIS A O 1
ATOM 1324 N N . ALA A 1 177 ? -20.304 8.205 12.688 1.00 94.25 177 ALA A N 1
ATOM 1325 C CA . ALA A 1 177 ? -20.587 9.614 12.400 1.00 94.25 177 ALA A CA 1
ATOM 1326 C C . ALA A 1 177 ? -19.299 10.394 12.084 1.00 94.25 177 ALA A C 1
ATOM 1328 O O . ALA A 1 177 ? -19.216 11.044 11.047 1.00 94.25 177 ALA A O 1
ATOM 1329 N N . GLU A 1 178 ? -18.268 10.247 12.923 1.00 92.56 178 GLU A N 1
ATOM 1330 C CA . GLU A 1 178 ? -16.948 10.852 12.690 1.00 92.56 178 GLU A CA 1
ATOM 1331 C C . GLU A 1 178 ? -16.294 10.296 11.416 1.00 92.56 178 GLU A C 1
ATOM 1333 O O . GLU A 1 178 ? -15.681 11.036 10.651 1.00 92.56 178 GLU A O 1
ATOM 1338 N N . ALA A 1 179 ? -16.439 8.992 11.159 1.00 93.81 179 ALA A N 1
ATOM 1339 C CA . ALA A 1 179 ? -15.941 8.377 9.933 1.00 93.81 179 ALA A CA 1
ATOM 1340 C C . ALA A 1 179 ? -16.620 8.959 8.685 1.00 93.81 179 ALA A C 1
ATOM 1342 O O . ALA A 1 179 ? -15.941 9.286 7.715 1.00 93.81 179 ALA A O 1
ATOM 1343 N N . ALA A 1 180 ? -17.945 9.134 8.721 1.00 93.19 180 ALA A N 1
ATOM 1344 C CA . ALA A 1 180 ? -18.704 9.718 7.622 1.00 93.19 180 ALA A CA 1
ATOM 1345 C C . ALA A 1 180 ? -18.276 11.163 7.330 1.00 93.19 180 ALA A C 1
ATOM 1347 O O . ALA A 1 180 ? -18.126 11.519 6.164 1.00 93.19 180 ALA A O 1
ATOM 1348 N N . GLU A 1 181 ? -18.025 11.974 8.362 1.00 93.94 181 GLU A N 1
ATOM 1349 C CA . GLU A 1 181 ? -17.491 13.333 8.200 1.00 93.94 181 GLU A CA 1
ATOM 1350 C C . GLU A 1 181 ? -16.111 13.326 7.525 1.00 93.94 181 GLU A C 1
ATOM 1352 O O . GLU A 1 181 ? -15.880 14.090 6.590 1.00 93.94 181 GLU A O 1
ATOM 1357 N N . LEU A 1 182 ? -15.214 12.425 7.938 1.00 92.62 182 LEU A N 1
ATOM 1358 C CA . LEU A 1 182 ? -13.877 12.292 7.346 1.00 92.62 182 LEU A CA 1
ATOM 1359 C C . LEU A 1 182 ? -13.920 11.824 5.887 1.00 92.62 182 LEU A C 1
ATOM 1361 O O . LEU A 1 182 ? -13.157 12.319 5.058 1.00 92.62 182 LEU A O 1
ATOM 1365 N N . PHE A 1 183 ? -14.808 10.886 5.554 1.00 89.75 183 PHE A N 1
ATOM 1366 C CA . PHE A 1 183 ? -14.988 10.451 4.170 1.00 89.75 183 PHE A CA 1
ATOM 1367 C C . PHE A 1 183 ? -15.629 11.537 3.301 1.00 89.75 183 PHE A C 1
ATOM 1369 O O . PHE A 1 183 ? -15.234 11.683 2.146 1.00 89.75 183 PHE A O 1
ATOM 1376 N N . ALA A 1 184 ? -16.569 12.316 3.842 1.00 89.75 184 ALA A N 1
ATOM 1377 C CA . ALA A 1 184 ? -17.164 13.448 3.135 1.00 89.75 184 ALA A CA 1
ATOM 1378 C C . ALA A 1 184 ? -16.127 14.547 2.852 1.00 89.75 184 ALA A C 1
ATOM 1380 O O . ALA A 1 184 ? -16.041 15.015 1.721 1.00 89.75 184 ALA A O 1
ATOM 1381 N N . ASP A 1 185 ? -15.295 14.896 3.837 1.00 88.50 185 ASP A N 1
ATOM 1382 C CA . ASP A 1 185 ? -14.180 15.837 3.666 1.00 88.50 185 ASP A CA 1
ATOM 1383 C C . ASP A 1 185 ? -13.172 15.337 2.618 1.00 88.50 185 ASP A C 1
ATOM 1385 O O . ASP A 1 185 ? -12.765 16.093 1.737 1.00 88.50 185 ASP A O 1
ATOM 1389 N N . ALA A 1 186 ? -12.817 14.046 2.640 1.00 86.12 186 ALA A N 1
ATOM 1390 C CA . ALA A 1 186 ? -11.961 13.463 1.609 1.00 86.12 186 ALA A CA 1
ATOM 1391 C C . ALA A 1 186 ? -12.599 13.571 0.211 1.00 86.12 186 ALA A C 1
ATOM 1393 O O . ALA A 1 186 ? -11.932 14.005 -0.727 1.00 86.12 186 ALA A O 1
ATOM 1394 N N . ALA A 1 187 ? -13.881 13.217 0.070 1.00 86.62 187 ALA A N 1
ATOM 1395 C CA . ALA A 1 187 ? -14.605 13.284 -1.200 1.00 86.62 187 ALA A CA 1
ATOM 1396 C C . ALA A 1 187 ? -14.703 14.720 -1.745 1.00 86.62 187 ALA A C 1
ATOM 1398 O O . ALA A 1 187 ? -14.394 14.951 -2.911 1.00 86.62 187 ALA A O 1
ATOM 1399 N N . GLU A 1 188 ? -15.050 15.693 -0.898 1.00 87.19 188 GLU A N 1
ATOM 1400 C CA . GLU A 1 188 ? -15.134 17.113 -1.269 1.00 87.19 188 GLU A CA 1
ATOM 1401 C C . GLU A 1 188 ? -13.793 17.647 -1.783 1.00 87.19 188 GLU A C 1
ATOM 1403 O O . GLU A 1 188 ? -13.742 18.429 -2.736 1.00 87.19 188 GLU A O 1
ATOM 1408 N N . ARG A 1 189 ? -12.686 17.224 -1.167 1.00 84.00 189 ARG A N 1
ATOM 1409 C CA . ARG A 1 189 ? -11.354 17.630 -1.612 1.00 84.00 189 ARG A CA 1
ATOM 1410 C C . ARG A 1 189 ? -10.970 17.000 -2.945 1.00 84.00 189 ARG A C 1
ATOM 1412 O O . ARG A 1 189 ? -10.439 17.708 -3.794 1.00 84.00 189 ARG A O 1
ATOM 1419 N N . TRP A 1 190 ? -11.295 15.724 -3.152 1.00 79.19 190 TRP A N 1
ATOM 1420 C CA . TRP A 1 190 ? -11.098 15.054 -4.438 1.00 79.19 190 TRP A CA 1
ATOM 1421 C C . TRP A 1 190 ? -11.890 15.712 -5.571 1.00 79.19 190 TRP A C 1
ATOM 1423 O O . TRP A 1 190 ? -11.344 15.905 -6.650 1.00 79.19 190 TRP A O 1
ATOM 1433 N N . GLU A 1 191 ? -13.141 16.114 -5.331 1.00 80.62 191 GLU A N 1
ATOM 1434 C CA . GLU A 1 191 ? -13.957 16.816 -6.335 1.00 80.62 191 GLU A CA 1
ATOM 1435 C C . GLU A 1 191 ? -13.370 18.174 -6.747 1.00 80.62 191 GLU A C 1
ATOM 1437 O O . GLU A 1 191 ? -13.558 18.616 -7.879 1.00 80.62 191 GLU A O 1
ATOM 1442 N N . ARG A 1 192 ? -12.662 18.846 -5.833 1.00 82.19 192 ARG A N 1
ATOM 1443 C CA . ARG A 1 192 ? -12.011 20.142 -6.083 1.00 82.19 192 ARG A CA 1
ATOM 1444 C C . ARG A 1 192 ? -10.586 20.022 -6.605 1.00 82.19 192 ARG A C 1
ATOM 1446 O O . ARG A 1 192 ? -9.972 21.046 -6.902 1.00 82.19 192 ARG A O 1
ATOM 1453 N N . PHE A 1 193 ? -10.039 18.814 -6.651 1.00 75.88 193 PHE A N 1
ATOM 1454 C CA . PHE A 1 193 ? -8.664 18.593 -7.056 1.00 75.88 193 PHE A CA 1
ATOM 1455 C C . PHE A 1 193 ? -8.559 18.705 -8.583 1.00 75.88 193 PHE A C 1
ATOM 1457 O O . PHE A 1 193 ? -8.888 17.777 -9.319 1.00 75.88 193 PHE A O 1
ATOM 1464 N N . GLU A 1 194 ? -8.134 19.874 -9.062 1.00 63.00 194 GLU A N 1
ATOM 1465 C CA . GLU A 1 194 ? -7.801 20.104 -10.470 1.00 63.00 194 GLU A CA 1
ATOM 1466 C C . GLU A 1 194 ? -6.368 19.608 -10.745 1.00 63.00 194 GLU A C 1
ATOM 1468 O O . GLU A 1 194 ? -5.442 19.965 -10.013 1.00 63.00 194 GLU A O 1
ATOM 1473 N N . MET A 1 195 ? -6.199 18.769 -11.778 1.00 55.19 195 MET A N 1
ATOM 1474 C CA . MET A 1 195 ? -4.890 18.316 -12.286 1.00 55.19 195 MET A CA 1
ATOM 1475 C C . MET A 1 195 ? -4.242 19.335 -13.220 1.00 55.19 195 MET A C 1
ATOM 1477 O O . MET A 1 195 ? -4.961 19.865 -14.099 1.00 55.19 195 MET A O 1
#